Protein AF-A0A3B0J8C3-F1 (afdb_monomer_lite)

Radius of gyration: 25.11 Å; chains: 1; bounding box: 51×59×62 Å

Foldseek 3Di:
DDDPDDDDDPPVVVVVVVVVVVVVVVVVVVVVLVVVVVVDDPPDDVVLSVLPDVVVCVVVVVVPPPPVPPDPQDPVNVVVQVVLLVFWKKKFKFFQQNQDPAHFDDDPPCRGAAWTAHPVRFIGHMFIWIDRPPQDIFGKDFPDDDDRHPVCVVVLPDPDPVNDGDIDTDDDQVRVCVVGHGGPDMDTHSDDDPPVVNVVRVVPPD

Structure (mmCIF, N/CA/C/O backbone):
data_AF-A0A3B0J8C3-F1
#
_entry.id   AF-A0A3B0J8C3-F1
#
loop_
_atom_site.group_PDB
_atom_site.id
_atom_site.type_symbol
_atom_site.label_atom_id
_atom_site.label_alt_id
_atom_site.label_comp_id
_atom_site.label_asym_id
_atom_site.label_entity_id
_atom_site.label_seq_id
_atom_site.pdbx_PDB_ins_code
_atom_site.Cartn_x
_atom_site.Cartn_y
_atom_site.Cartn_z
_atom_site.occupancy
_atom_site.B_iso_or_equiv
_atom_site.auth_seq_id
_atom_site.auth_comp_id
_atom_site.auth_asym_id
_atom_site.auth_atom_id
_atom_site.pdbx_PDB_model_num
ATOM 1 N N . MET A 1 1 ? 22.481 26.525 -25.284 1.00 38.19 1 MET A N 1
ATOM 2 C CA . MET A 1 1 ? 22.108 27.010 -26.630 1.00 38.19 1 MET A CA 1
ATOM 3 C C . MET A 1 1 ? 23.215 26.599 -27.587 1.00 38.19 1 MET A C 1
ATOM 5 O O . MET A 1 1 ? 24.269 27.214 -27.579 1.00 38.19 1 MET A O 1
ATOM 9 N N . VAL A 1 2 ? 23.040 25.491 -28.309 1.00 40.62 2 VAL A N 1
ATOM 10 C CA . VAL A 1 2 ? 24.036 25.015 -29.282 1.00 40.62 2 VAL A CA 1
ATOM 11 C C . VAL A 1 2 ? 23.668 25.628 -30.632 1.00 40.62 2 VAL A C 1
ATOM 13 O O . VAL A 1 2 ? 22.661 25.243 -31.219 1.00 40.62 2 VAL A O 1
ATOM 16 N N . ILE A 1 3 ? 24.427 26.627 -31.091 1.00 48.25 3 ILE A N 1
ATOM 17 C CA . ILE A 1 3 ? 24.257 27.215 -32.427 1.00 48.25 3 ILE A CA 1
ATOM 18 C C . ILE A 1 3 ? 25.160 26.430 -33.382 1.00 48.25 3 ILE A C 1
ATOM 20 O O . ILE A 1 3 ? 26.374 26.591 -33.358 1.00 48.25 3 ILE A O 1
ATOM 24 N N . LEU A 1 4 ? 24.566 25.548 -34.187 1.00 56.22 4 LEU A N 1
ATOM 25 C CA . LEU A 1 4 ? 25.271 24.681 -35.143 1.00 56.22 4 LEU A CA 1
ATOM 26 C C . LEU A 1 4 ? 25.379 25.270 -36.563 1.00 56.22 4 LEU A C 1
ATOM 28 O O . LEU A 1 4 ? 25.953 24.619 -37.429 1.00 56.22 4 LEU A O 1
ATOM 32 N N . PHE A 1 5 ? 24.857 26.476 -36.827 1.00 60.03 5 PHE A N 1
ATOM 33 C CA . PHE A 1 5 ? 24.801 27.028 -38.188 1.00 60.03 5 PHE A CA 1
ATOM 34 C C . PHE A 1 5 ? 25.201 28.509 -38.268 1.00 60.03 5 PHE A C 1
ATOM 36 O O . PHE A 1 5 ? 24.817 29.289 -37.390 1.00 60.03 5 PHE A O 1
ATOM 43 N N . PRO A 1 6 ? 25.945 28.915 -39.318 1.00 66.56 6 PRO A N 1
ATOM 44 C CA . PRO A 1 6 ? 26.283 30.310 -39.562 1.00 66.56 6 PRO A CA 1
ATOM 45 C C . PRO A 1 6 ? 25.042 31.108 -39.983 1.00 66.56 6 PRO A C 1
ATOM 47 O O . PRO A 1 6 ? 24.180 30.634 -40.722 1.00 66.56 6 PRO A O 1
ATOM 50 N N . TYR A 1 7 ? 24.957 32.33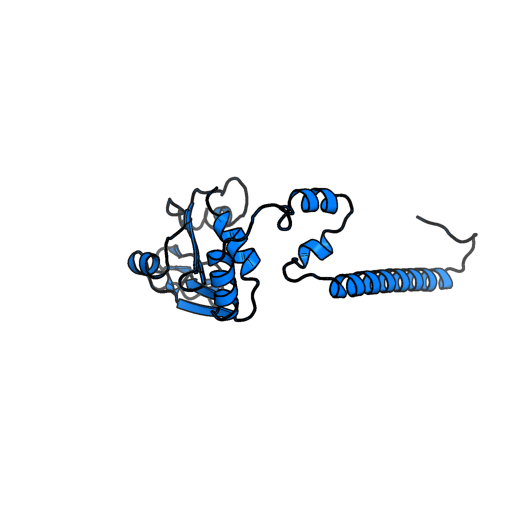8 -39.489 1.00 55.44 7 TYR A N 1
ATOM 51 C CA . TYR A 1 7 ? 23.924 33.312 -39.833 1.00 55.44 7 TYR A CA 1
ATOM 52 C C . TYR A 1 7 ? 24.048 33.781 -41.301 1.00 55.44 7 TYR A C 1
ATOM 54 O O . TYR A 1 7 ? 25.181 33.922 -41.769 1.00 55.44 7 TYR A O 1
ATOM 62 N N . PRO A 1 8 ? 22.948 34.118 -42.011 1.00 68.44 8 PRO A N 1
ATOM 63 C CA . PRO A 1 8 ? 21.539 34.001 -41.627 1.00 68.44 8 PRO A CA 1
ATOM 64 C C . PRO A 1 8 ? 20.876 32.719 -42.162 1.00 68.44 8 PRO A C 1
ATOM 66 O O . PRO A 1 8 ? 20.925 32.417 -43.352 1.00 68.44 8 PRO A O 1
ATOM 69 N N . ILE A 1 9 ? 20.167 32.006 -41.284 1.00 62.25 9 ILE A N 1
ATOM 70 C CA . ILE A 1 9 ? 19.213 30.959 -41.673 1.00 62.25 9 ILE A CA 1
ATOM 71 C C . ILE A 1 9 ? 17.868 31.651 -41.919 1.00 62.25 9 ILE A C 1
ATOM 73 O O . ILE A 1 9 ? 17.457 32.487 -41.111 1.00 62.25 9 ILE A O 1
ATOM 77 N N . SER A 1 10 ? 17.171 31.341 -43.015 1.00 66.12 10 SER A N 1
ATOM 78 C CA . SER A 1 10 ? 15.837 31.909 -43.248 1.00 66.12 10 SER A CA 1
ATOM 79 C C . SER A 1 10 ? 14.889 31.529 -42.096 1.00 66.12 10 SER A C 1
ATOM 81 O O . SER A 1 10 ? 14.896 30.382 -41.647 1.00 66.12 10 SER A O 1
ATOM 83 N N . TYR A 1 11 ? 14.066 32.469 -41.608 1.00 65.25 11 TYR A N 1
ATOM 84 C CA . TYR A 1 11 ? 13.125 32.232 -40.495 1.00 65.25 11 TYR A CA 1
ATOM 85 C C . TYR A 1 11 ? 12.212 31.016 -40.743 1.00 65.25 11 TYR A C 1
ATOM 87 O O . TYR A 1 11 ? 11.888 30.270 -39.821 1.00 65.25 11 TYR A O 1
ATOM 95 N N . GLN A 1 12 ? 11.868 30.769 -42.012 1.00 69.38 12 GLN A N 1
ATOM 96 C CA . GLN A 1 12 ? 11.067 29.625 -42.447 1.00 69.38 12 GLN A CA 1
ATOM 97 C C . GLN A 1 12 ? 11.754 28.270 -42.203 1.00 69.38 12 GLN A C 1
ATOM 99 O O . GLN A 1 12 ? 11.074 27.272 -41.982 1.00 69.38 12 GLN A O 1
ATOM 104 N N . SER A 1 13 ? 13.088 28.213 -42.200 1.00 71.62 13 SER A N 1
ATOM 105 C CA . SER A 1 13 ? 13.838 26.968 -41.987 1.00 71.62 13 SER A CA 1
ATOM 106 C C . SER A 1 13 ? 14.035 26.629 -40.507 1.00 71.62 13 SER A C 1
ATOM 108 O O . SER A 1 13 ? 14.148 25.453 -40.163 1.00 71.62 13 SER A O 1
ATOM 110 N N . THR A 1 14 ? 14.049 27.626 -39.616 1.00 80.00 14 THR A N 1
ATOM 111 C CA . THR A 1 14 ? 14.306 27.425 -38.179 1.00 80.00 14 THR A CA 1
ATOM 112 C C . THR A 1 14 ? 13.261 26.521 -37.526 1.00 80.00 14 THR A C 1
ATOM 114 O O . THR A 1 14 ? 13.625 25.623 -36.769 1.00 80.00 14 THR A O 1
ATOM 117 N N . PHE A 1 15 ? 11.975 26.704 -37.849 1.00 81.75 15 PHE A N 1
ATOM 118 C CA . PHE A 1 15 ? 10.893 25.880 -37.299 1.00 81.75 15 PHE A CA 1
ATOM 119 C C . PHE A 1 15 ? 11.056 24.401 -37.670 1.00 81.75 15 PHE A C 1
ATOM 121 O O . PHE A 1 15 ? 11.038 23.536 -36.796 1.00 81.75 15 PHE A O 1
ATOM 128 N N . SER A 1 16 ? 11.292 24.115 -38.952 1.00 84.19 16 SER A N 1
ATOM 129 C CA . SER A 1 16 ? 11.474 22.746 -39.443 1.00 84.19 16 SER A CA 1
ATOM 130 C C . SER A 1 16 ? 12.710 22.075 -38.843 1.00 84.19 16 SER A C 1
ATOM 132 O O . SER A 1 16 ? 12.654 20.896 -38.507 1.00 84.19 16 SER A O 1
ATOM 134 N N . ILE A 1 17 ? 13.808 22.816 -38.654 1.00 84.75 17 ILE A N 1
ATOM 135 C CA . ILE A 1 17 ? 15.031 22.294 -38.023 1.00 84.75 17 ILE A CA 1
ATOM 136 C C . ILE A 1 17 ? 14.785 21.967 -36.546 1.00 84.75 17 ILE A C 1
ATOM 138 O O . ILE A 1 17 ? 15.146 20.881 -36.097 1.00 84.75 17 ILE A O 1
ATOM 142 N N . VAL A 1 18 ? 14.147 22.865 -35.789 1.00 86.19 18 VAL A N 1
ATOM 143 C CA . VAL A 1 18 ? 13.824 22.622 -34.372 1.00 86.19 18 VAL A CA 1
ATOM 144 C C . VAL A 1 18 ? 12.885 21.425 -34.229 1.00 86.19 18 VAL A C 1
ATOM 146 O O . VAL A 1 18 ? 13.126 20.560 -33.387 1.00 86.19 18 VAL A O 1
ATOM 149 N N . LEU A 1 19 ? 11.861 21.332 -35.081 1.00 89.50 19 LEU A N 1
ATOM 150 C CA . LEU A 1 19 ? 10.934 20.203 -35.092 1.00 89.50 19 LEU A CA 1
ATOM 151 C C . LEU A 1 19 ? 11.648 18.888 -35.432 1.00 89.50 19 LEU A C 1
ATOM 153 O O . LEU A 1 19 ? 11.434 17.886 -34.752 1.00 89.50 19 LEU A O 1
ATOM 157 N N . ALA A 1 20 ? 12.533 18.891 -36.431 1.00 90.56 20 ALA A N 1
ATOM 158 C CA . ALA A 1 20 ? 13.315 17.717 -36.808 1.00 90.56 20 ALA A CA 1
ATOM 159 C C . ALA A 1 20 ? 14.231 17.251 -35.668 1.00 90.56 20 ALA A C 1
ATOM 161 O O . ALA A 1 20 ? 14.261 16.063 -35.354 1.00 90.56 20 ALA A O 1
ATOM 162 N N . VAL A 1 21 ? 14.928 18.176 -35.001 1.00 92.50 21 VAL A N 1
ATOM 163 C CA . VAL A 1 21 ? 15.777 17.855 -33.843 1.00 92.50 21 VAL A CA 1
ATOM 164 C C . VAL A 1 21 ? 14.940 17.301 -32.691 1.00 92.50 21 VAL A C 1
ATOM 166 O O . VAL A 1 21 ? 15.328 16.303 -32.087 1.00 92.50 21 VAL A O 1
ATOM 169 N N . LEU A 1 22 ? 13.774 17.886 -32.407 1.00 92.81 22 LEU A N 1
ATOM 170 C CA . LEU A 1 22 ? 12.892 17.426 -31.334 1.00 92.81 22 LEU A CA 1
ATOM 171 C C . LEU A 1 22 ? 12.348 16.015 -31.602 1.00 92.81 22 LEU A C 1
ATOM 173 O O . LEU A 1 22 ? 12.368 15.175 -30.704 1.00 92.81 22 LEU A O 1
ATOM 177 N N . LEU A 1 23 ? 11.932 15.729 -32.839 1.00 95.50 23 LEU A N 1
ATOM 178 C CA . LEU A 1 23 ? 11.494 14.393 -33.261 1.00 95.50 23 LEU A CA 1
ATOM 179 C C . LEU A 1 23 ? 12.637 13.371 -33.239 1.00 95.50 23 LEU A C 1
ATOM 181 O O . LEU A 1 23 ? 12.442 12.220 -32.852 1.00 95.50 23 LEU A O 1
ATOM 185 N N . MET A 1 24 ? 13.847 13.780 -33.623 1.00 95.81 24 MET A N 1
ATOM 186 C CA . MET A 1 24 ? 15.011 12.898 -33.598 1.00 95.81 24 MET A CA 1
ATOM 187 C C . MET A 1 24 ? 15.408 12.548 -32.157 1.00 95.81 24 MET A C 1
ATOM 189 O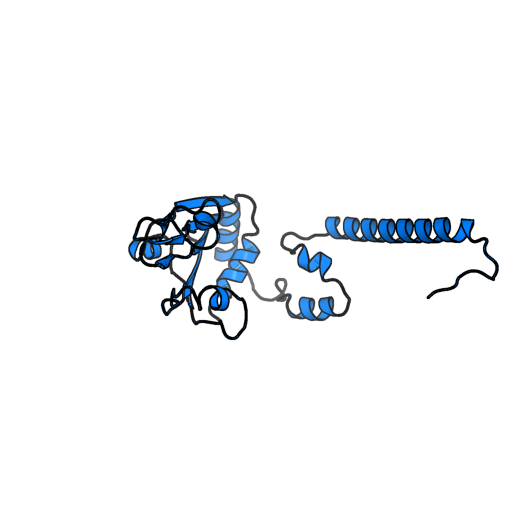 O . MET A 1 24 ? 15.630 11.379 -31.841 1.00 95.81 24 MET A O 1
ATOM 193 N N . LEU A 1 25 ? 15.436 13.536 -31.259 1.00 92.06 25 LEU A N 1
ATOM 194 C CA . LEU A 1 25 ? 15.742 13.334 -29.840 1.00 92.06 25 LEU A CA 1
ATOM 195 C C . LEU A 1 25 ? 14.667 12.507 -29.121 1.00 92.06 25 LEU A C 1
ATOM 197 O O . LEU A 1 25 ? 15.009 11.656 -28.293 1.00 92.06 25 LEU A O 1
ATOM 201 N N . SER A 1 26 ? 13.386 12.705 -29.450 1.00 90.12 26 SER A N 1
ATOM 202 C CA . SER A 1 26 ? 12.296 11.899 -28.889 1.00 90.12 26 SER A CA 1
ATOM 203 C C . SER A 1 26 ? 12.357 10.453 -29.386 1.00 90.12 26 SER A C 1
ATOM 205 O O . SER A 1 26 ? 12.261 9.530 -28.576 1.00 90.12 26 SER A O 1
ATOM 207 N N . GLY A 1 27 ? 12.631 10.236 -30.677 1.00 92.88 27 GLY A N 1
ATOM 208 C CA . GLY A 1 27 ? 12.817 8.905 -31.258 1.00 92.88 27 GLY A CA 1
ATOM 209 C C . GLY A 1 27 ? 13.992 8.145 -30.639 1.00 92.88 27 GLY A C 1
ATOM 210 O O . GLY A 1 27 ? 13.842 6.991 -30.239 1.00 92.88 27 GLY A O 1
ATOM 211 N N . ILE A 1 28 ? 15.148 8.798 -30.473 1.00 92.94 28 ILE A N 1
ATOM 212 C CA . ILE A 1 28 ? 16.319 8.197 -29.811 1.00 92.94 28 ILE A CA 1
ATOM 213 C C . ILE A 1 28 ? 15.990 7.826 -28.359 1.00 92.94 28 ILE A C 1
ATOM 215 O O . ILE A 1 28 ? 16.332 6.729 -27.911 1.00 92.94 28 ILE A O 1
ATOM 219 N N . SER A 1 29 ? 15.302 8.706 -27.627 1.00 85.50 29 SER A N 1
ATOM 220 C CA . SER A 1 29 ? 14.875 8.442 -26.246 1.00 85.50 29 SER A CA 1
ATOM 221 C C . SER A 1 29 ? 13.924 7.245 -26.163 1.00 85.50 29 SER A C 1
ATOM 223 O O . SER A 1 29 ? 14.121 6.365 -25.325 1.00 85.50 29 SER A O 1
ATOM 225 N N . ALA A 1 30 ? 12.955 7.152 -27.078 1.00 88.19 30 ALA A N 1
ATOM 226 C CA . ALA A 1 30 ? 12.014 6.036 -27.153 1.00 88.19 30 ALA A CA 1
ATOM 227 C C . ALA A 1 30 ? 12.711 4.701 -27.466 1.00 88.19 30 ALA A C 1
ATOM 229 O O . ALA A 1 30 ? 12.415 3.688 -26.831 1.00 88.19 30 ALA A O 1
ATOM 230 N N . ILE A 1 31 ? 13.683 4.691 -28.386 1.00 90.25 31 ILE A N 1
ATOM 231 C CA . ILE A 1 31 ? 14.472 3.490 -28.709 1.00 90.25 31 ILE A CA 1
ATOM 232 C C . ILE A 1 31 ? 15.302 3.046 -27.500 1.00 90.25 31 ILE A C 1
ATOM 234 O O . ILE A 1 31 ? 15.319 1.860 -27.167 1.00 90.25 31 ILE A O 1
ATOM 238 N N . ARG A 1 32 ? 15.967 3.981 -26.809 1.00 84.50 32 ARG A N 1
ATOM 239 C CA . ARG A 1 32 ? 16.740 3.673 -25.593 1.00 84.50 32 ARG A CA 1
ATOM 240 C C . ARG A 1 32 ? 15.852 3.097 -24.496 1.00 84.50 32 ARG A C 1
ATOM 242 O O . ARG A 1 32 ? 16.214 2.083 -23.906 1.00 84.50 32 ARG A O 1
ATOM 249 N N . PHE A 1 33 ? 14.687 3.697 -24.266 1.00 81.38 33 PHE A N 1
ATOM 250 C CA . PHE A 1 33 ? 13.702 3.203 -23.306 1.00 81.38 33 PHE A CA 1
ATOM 251 C C . PHE A 1 33 ? 13.198 1.803 -23.681 1.00 81.38 33 PHE A C 1
ATOM 253 O O . PHE A 1 33 ? 13.220 0.903 -22.849 1.00 81.38 33 PHE A O 1
ATOM 260 N N . SER A 1 34 ? 12.841 1.569 -24.947 1.00 83.94 34 SER A N 1
ATOM 261 C CA . SER A 1 34 ? 12.390 0.256 -25.427 1.00 83.94 34 SER A CA 1
ATOM 262 C C . SER A 1 34 ? 13.458 -0.829 -25.269 1.00 83.94 34 SER A C 1
ATOM 264 O O . SER A 1 34 ? 13.162 -1.923 -24.791 1.00 83.94 34 SER A O 1
ATOM 266 N N . ASN A 1 35 ? 14.716 -0.527 -25.598 1.00 81.62 35 ASN A N 1
ATOM 267 C CA . ASN A 1 35 ? 15.815 -1.470 -25.394 1.00 81.62 35 ASN A CA 1
ATOM 268 C C . ASN A 1 35 ? 16.029 -1.789 -23.909 1.00 81.62 35 ASN A C 1
ATOM 270 O O . ASN A 1 35 ? 16.325 -2.935 -23.586 1.00 81.62 35 ASN A O 1
ATOM 274 N N . LYS A 1 36 ? 15.822 -0.823 -23.005 1.00 72.62 36 LYS A N 1
ATOM 275 C CA . LYS A 1 36 ? 15.853 -1.068 -21.556 1.00 72.62 36 LYS A CA 1
ATOM 276 C C . LYS A 1 36 ? 14.689 -1.939 -21.091 1.00 72.62 36 LYS A C 1
ATOM 278 O O . LYS A 1 36 ? 14.919 -2.877 -20.337 1.00 72.62 36 LYS A O 1
ATOM 283 N N . LEU A 1 37 ? 13.471 -1.695 -21.588 1.00 74.00 37 LEU A N 1
ATOM 284 C CA . LEU A 1 37 ? 12.303 -2.529 -21.277 1.00 74.00 37 LEU A CA 1
ATOM 285 C C . LEU A 1 37 ? 12.541 -4.008 -21.621 1.00 74.00 37 LEU A C 1
ATOM 287 O O . LEU A 1 37 ? 12.089 -4.887 -20.895 1.00 74.00 37 LEU A O 1
ATOM 291 N N . ARG A 1 38 ? 13.290 -4.292 -22.696 1.00 74.19 38 ARG A N 1
ATOM 292 C CA . ARG A 1 38 ? 13.646 -5.667 -23.096 1.00 74.19 38 ARG A CA 1
ATOM 293 C C . ARG A 1 38 ? 14.574 -6.380 -22.111 1.00 74.19 38 ARG A C 1
ATOM 295 O O . ARG A 1 38 ? 14.643 -7.602 -22.144 1.00 74.19 38 ARG A O 1
ATOM 302 N N . VAL A 1 39 ? 15.301 -5.635 -21.279 1.00 68.19 39 VAL A N 1
ATOM 303 C CA . VAL A 1 39 ? 16.283 -6.168 -20.322 1.00 68.19 39 VAL A CA 1
ATOM 304 C C . VAL A 1 39 ? 15.738 -6.144 -18.888 1.00 68.19 39 VAL A C 1
ATOM 306 O O . VAL A 1 39 ? 16.445 -6.561 -17.974 1.00 68.19 39 VAL A O 1
ATOM 309 N N . ILE A 1 40 ? 14.482 -5.719 -18.673 1.00 63.69 40 ILE A N 1
ATOM 310 C CA . ILE A 1 40 ? 13.849 -5.759 -17.348 1.00 63.69 40 ILE A CA 1
ATOM 311 C C . ILE A 1 40 ? 13.915 -7.189 -16.820 1.00 63.69 40 ILE A C 1
ATOM 313 O O . ILE A 1 40 ? 13.254 -8.104 -17.317 1.00 63.69 40 ILE A O 1
ATOM 317 N N . ARG A 1 41 ? 14.738 -7.373 -15.789 1.00 59.59 41 ARG A N 1
ATOM 318 C CA . ARG A 1 41 ? 14.772 -8.607 -15.017 1.00 59.59 41 ARG A CA 1
ATOM 319 C C . ARG A 1 41 ? 13.518 -8.656 -14.150 1.00 59.59 41 ARG A C 1
ATOM 321 O O . ARG A 1 41 ? 13.027 -7.623 -13.692 1.00 59.59 41 ARG A O 1
ATOM 328 N N . HIS A 1 42 ? 12.996 -9.862 -13.938 1.00 56.50 42 HIS A N 1
ATOM 329 C CA . HIS A 1 42 ? 11.823 -10.077 -13.096 1.00 56.50 42 HIS A CA 1
ATOM 330 C C . HIS A 1 42 ? 12.056 -9.428 -11.724 1.00 56.50 42 HIS A C 1
ATOM 332 O O . HIS A 1 42 ? 12.977 -9.806 -11.008 1.00 56.50 42 HIS A O 1
ATOM 338 N N . GLY A 1 43 ? 11.236 -8.428 -11.395 1.00 57.78 43 GLY A N 1
ATOM 339 C CA . GLY A 1 43 ? 11.229 -7.771 -10.091 1.00 57.78 43 GLY A CA 1
ATOM 340 C C . GLY A 1 43 ? 11.823 -6.369 -9.988 1.00 57.78 43 GLY A C 1
ATOM 341 O O . GLY A 1 43 ? 11.826 -5.823 -8.888 1.00 57.78 43 GLY A O 1
ATOM 342 N N . GLN A 1 44 ? 12.245 -5.748 -11.090 1.00 61.31 44 GLN A N 1
ATOM 343 C CA . GLN A 1 44 ? 12.556 -4.312 -11.096 1.00 61.31 44 GLN A CA 1
ATOM 344 C C . GLN A 1 44 ? 11.284 -3.458 -11.225 1.00 61.31 44 GLN A C 1
ATOM 346 O O . GLN A 1 44 ? 10.343 -3.826 -11.931 1.00 61.31 44 GLN A O 1
ATOM 351 N N . THR A 1 45 ? 11.243 -2.312 -10.537 1.00 64.06 45 THR A N 1
ATOM 352 C CA . THR A 1 45 ? 10.114 -1.371 -10.633 1.00 64.06 45 THR A CA 1
ATOM 353 C C . THR A 1 45 ? 10.259 -0.465 -11.859 1.00 64.06 45 THR A C 1
ATOM 355 O O . THR A 1 45 ? 11.369 -0.157 -12.292 1.00 64.06 45 THR A O 1
ATOM 358 N N . ILE A 1 46 ? 9.140 0.016 -12.414 1.00 64.81 46 ILE A N 1
ATOM 359 C CA . ILE A 1 46 ? 9.160 0.981 -13.532 1.00 64.81 46 ILE A CA 1
ATOM 360 C C . ILE A 1 46 ? 9.850 2.289 -13.114 1.00 64.81 46 ILE A C 1
ATOM 362 O O . ILE A 1 46 ? 10.533 2.912 -13.925 1.00 64.81 46 ILE A O 1
ATOM 366 N N . PHE A 1 47 ? 9.734 2.673 -11.839 1.00 65.50 47 PHE A N 1
ATOM 367 C CA . PHE A 1 47 ? 10.396 3.856 -11.293 1.00 65.50 47 PHE A CA 1
ATOM 368 C C . PHE A 1 47 ? 11.917 3.730 -11.324 1.00 65.50 47 PHE A C 1
ATOM 370 O O . PHE A 1 47 ? 12.575 4.685 -11.715 1.00 65.50 47 PHE A O 1
ATOM 377 N N . THR A 1 48 ? 12.474 2.547 -11.045 1.00 62.22 48 THR A N 1
ATOM 378 C CA . THR A 1 48 ? 13.913 2.274 -11.212 1.00 62.22 48 THR A CA 1
ATOM 379 C C . THR A 1 48 ? 14.370 2.534 -12.651 1.00 62.22 48 THR A C 1
ATOM 381 O O . THR A 1 48 ? 15.456 3.052 -12.885 1.00 62.22 48 THR A O 1
ATOM 384 N N . LEU A 1 49 ? 13.517 2.240 -13.635 1.00 64.12 49 LEU A N 1
ATOM 385 C CA . LEU A 1 49 ? 13.826 2.463 -15.048 1.00 64.12 49 LEU A CA 1
ATOM 386 C C . LEU A 1 49 ? 13.757 3.948 -15.458 1.00 64.12 49 LEU A C 1
ATOM 388 O O . LEU A 1 49 ? 14.403 4.347 -16.429 1.00 64.12 49 LEU A O 1
ATOM 392 N N . MET A 1 50 ? 12.960 4.746 -14.739 1.00 65.31 50 MET A N 1
ATOM 393 C CA . MET A 1 50 ? 12.763 6.184 -14.965 1.00 65.31 50 MET A CA 1
ATOM 394 C C . MET A 1 50 ? 13.728 7.062 -14.162 1.00 65.31 50 MET A C 1
ATOM 396 O O . MET A 1 50 ? 14.079 8.146 -14.620 1.00 65.31 50 MET A O 1
ATOM 400 N N . ALA A 1 51 ? 14.160 6.597 -12.990 1.00 62.75 51 ALA A N 1
ATOM 401 C CA . ALA 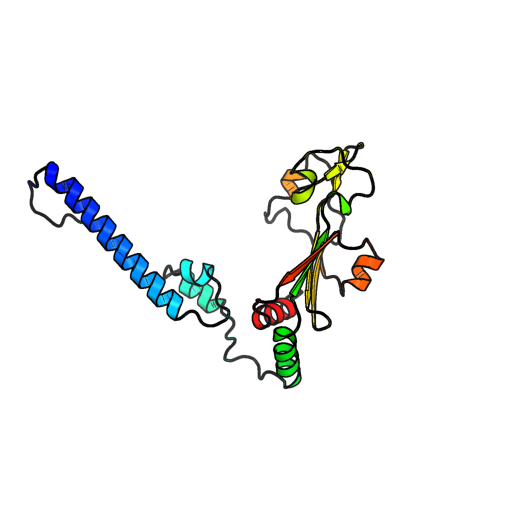A 1 51 ? 15.008 7.333 -12.060 1.00 62.75 51 ALA A CA 1
ATOM 402 C C . ALA A 1 51 ? 16.462 7.466 -12.532 1.00 62.75 51 ALA A C 1
ATOM 404 O O . ALA A 1 51 ? 17.223 8.173 -11.890 1.00 62.75 51 ALA A O 1
ATOM 405 N N . ASP A 1 52 ? 16.837 6.856 -13.661 1.00 56.19 52 ASP A N 1
ATOM 406 C CA . ASP A 1 52 ? 18.191 6.797 -14.233 1.00 56.19 52 ASP A CA 1
ATOM 407 C C . ASP A 1 52 ? 18.735 8.155 -14.747 1.00 56.19 52 ASP A C 1
ATOM 409 O O . ASP A 1 52 ? 19.110 8.339 -15.907 1.00 56.19 52 ASP A O 1
ATOM 413 N N . SER A 1 53 ? 18.750 9.148 -13.862 1.00 53.88 53 SER A N 1
ATOM 414 C CA . SER A 1 53 ? 19.736 10.215 -13.838 1.00 53.88 53 SER A CA 1
ATOM 415 C C . SER A 1 53 ? 20.962 9.671 -13.101 1.00 53.88 53 SER A C 1
ATOM 417 O O . SER A 1 53 ? 20.836 9.050 -12.049 1.00 53.88 53 SER A O 1
ATOM 419 N N . ALA A 1 54 ? 22.163 9.905 -13.629 1.00 52.41 54 ALA A N 1
ATOM 420 C CA . ALA A 1 54 ? 23.411 9.343 -13.096 1.00 52.41 54 ALA A CA 1
ATOM 421 C C . ALA A 1 54 ? 23.700 9.669 -11.606 1.00 52.41 54 ALA A C 1
ATOM 423 O O . ALA A 1 54 ? 24.586 9.065 -11.007 1.00 52.41 54 ALA A O 1
ATOM 424 N N . LEU A 1 55 ? 22.970 10.619 -11.010 1.00 48.97 55 LEU A N 1
ATOM 425 C CA . LEU A 1 55 ? 22.992 10.913 -9.572 1.00 48.97 55 LEU A CA 1
ATOM 426 C C . LEU A 1 55 ? 22.153 9.907 -8.766 1.00 48.97 55 LEU A C 1
ATOM 428 O O . LEU A 1 55 ? 22.627 9.379 -7.767 1.00 48.97 55 LEU A O 1
ATOM 432 N N . SER A 1 56 ? 20.964 9.569 -9.261 1.00 47.66 56 SER A N 1
ATOM 433 C CA . SER A 1 56 ? 20.039 8.630 -8.625 1.00 47.66 56 SER A CA 1
ATOM 434 C C . SER A 1 56 ? 20.481 7.173 -8.781 1.00 47.66 56 SER A C 1
ATOM 436 O O . SER A 1 56 ? 20.209 6.357 -7.908 1.00 47.66 56 SER A O 1
ATOM 438 N N . GLN A 1 57 ? 21.245 6.842 -9.830 1.00 46.34 57 GLN A N 1
ATOM 439 C CA . GLN A 1 57 ? 21.783 5.493 -10.008 1.00 46.34 57 GLN A CA 1
ATOM 440 C C . GLN A 1 57 ? 22.742 5.088 -8.875 1.00 46.34 57 GLN A C 1
ATOM 442 O O . GLN A 1 57 ? 22.673 3.960 -8.411 1.00 46.34 57 GLN A O 1
ATOM 447 N N . LYS A 1 58 ? 23.567 6.008 -8.353 1.00 47.12 58 LYS A N 1
ATOM 448 C CA . LYS A 1 58 ? 24.429 5.728 -7.188 1.00 47.12 58 LYS A CA 1
ATOM 449 C C . LYS A 1 58 ? 23.651 5.592 -5.880 1.00 47.12 58 LYS A C 1
ATOM 451 O O . LYS A 1 58 ? 24.042 4.798 -5.031 1.00 47.12 58 LYS A O 1
ATOM 456 N N . GLU A 1 59 ? 22.583 6.366 -5.716 1.00 49.28 59 GLU A N 1
ATOM 457 C CA . GLU A 1 59 ? 21.734 6.327 -4.520 1.00 49.28 59 GLU A CA 1
ATOM 458 C C . GLU A 1 59 ? 20.869 5.057 -4.501 1.00 49.28 59 GLU A C 1
ATOM 460 O O . GLU A 1 59 ? 20.780 4.396 -3.470 1.00 49.28 59 GLU A O 1
ATOM 465 N N . PHE A 1 60 ? 20.327 4.642 -5.653 1.00 42.72 60 PHE A N 1
ATOM 466 C CA . PHE A 1 60 ? 19.584 3.386 -5.791 1.00 42.72 60 PHE A CA 1
ATOM 467 C C . PHE A 1 60 ? 20.487 2.148 -5.853 1.00 42.72 60 PHE A C 1
ATOM 469 O O . PHE A 1 60 ? 20.090 1.133 -5.302 1.00 42.72 60 PHE A O 1
ATOM 476 N N . GLU A 1 61 ? 21.699 2.192 -6.422 1.00 44.44 61 GLU A N 1
ATOM 477 C CA . GLU A 1 61 ? 22.661 1.067 -6.356 1.00 44.44 61 GLU A CA 1
ATOM 478 C C . GLU A 1 61 ? 23.176 0.828 -4.926 1.00 44.44 61 GLU A C 1
ATOM 480 O O . GLU A 1 61 ? 23.523 -0.297 -4.574 1.00 44.44 61 GLU A O 1
ATOM 485 N N . GLN A 1 62 ? 23.203 1.858 -4.071 1.00 44.44 62 GLN A N 1
ATOM 486 C CA . GLN A 1 62 ? 23.472 1.685 -2.637 1.00 44.44 62 GLN A CA 1
ATOM 487 C C . GLN A 1 62 ? 22.269 1.109 -1.871 1.00 44.44 62 GLN A C 1
ATOM 489 O O . GLN A 1 62 ? 22.458 0.505 -0.814 1.00 44.44 62 GLN A O 1
ATOM 494 N N . GLN A 1 63 ? 21.052 1.275 -2.401 1.00 41.22 63 GLN A N 1
ATOM 495 C CA . GLN A 1 63 ? 19.799 0.789 -1.814 1.00 41.22 63 GLN A CA 1
ATOM 496 C C . GLN A 1 63 ? 19.310 -0.538 -2.414 1.00 41.22 63 GLN A C 1
ATOM 498 O O . GLN A 1 63 ? 18.497 -1.228 -1.794 1.00 41.22 63 GLN A O 1
ATOM 503 N N . GLU A 1 64 ? 19.841 -0.940 -3.572 1.00 41.72 64 GLU A N 1
ATOM 504 C CA . GLU A 1 64 ? 19.888 -2.323 -4.022 1.00 41.72 64 GLU A CA 1
ATOM 505 C C . GLU A 1 64 ? 20.734 -3.080 -3.003 1.00 41.72 64 GLU A C 1
ATOM 507 O O . GLU A 1 64 ? 21.943 -3.279 -3.132 1.00 41.72 64 GLU A O 1
ATOM 512 N N . ILE A 1 65 ? 20.058 -3.520 -1.942 1.00 39.44 65 ILE A N 1
ATOM 513 C CA . ILE A 1 65 ? 20.445 -4.697 -1.186 1.00 39.44 65 ILE A CA 1
ATOM 514 C C . ILE A 1 65 ? 21.005 -5.672 -2.216 1.00 39.44 65 ILE A C 1
ATOM 516 O O . ILE A 1 65 ? 20.346 -6.007 -3.198 1.00 39.44 65 ILE A O 1
ATOM 520 N N . LYS A 1 66 ? 22.254 -6.063 -2.006 1.00 37.41 66 LYS A N 1
ATOM 521 C CA . LYS A 1 66 ? 23.004 -7.041 -2.782 1.00 37.41 66 LYS A CA 1
ATOM 522 C C . LYS A 1 66 ? 22.291 -8.402 -2.684 1.00 37.41 66 LYS A C 1
ATOM 524 O O . LYS A 1 66 ? 22.768 -9.302 -1.996 1.00 37.41 66 LYS A O 1
ATOM 529 N N . ILE A 1 67 ? 21.115 -8.532 -3.305 1.00 43.91 67 ILE A N 1
ATOM 530 C CA . ILE A 1 67 ? 20.207 -9.688 -3.214 1.00 43.91 67 ILE A CA 1
ATOM 531 C C . ILE A 1 67 ? 20.901 -10.934 -3.779 1.00 43.91 67 ILE A C 1
ATOM 533 O O . ILE A 1 67 ? 20.691 -12.032 -3.276 1.00 43.91 67 ILE A O 1
ATOM 537 N N . ASP A 1 68 ? 21.837 -10.756 -4.714 1.00 39.81 68 ASP A N 1
ATOM 538 C CA . ASP A 1 68 ? 22.622 -11.855 -5.277 1.00 39.81 68 ASP A CA 1
ATOM 539 C C . ASP A 1 68 ? 23.755 -12.362 -4.358 1.00 39.81 68 ASP A C 1
ATOM 541 O O . ASP A 1 68 ? 24.339 -13.404 -4.649 1.00 39.81 68 ASP A O 1
ATOM 545 N N . ALA A 1 69 ? 24.100 -11.678 -3.254 1.00 38.97 69 ALA A N 1
ATOM 546 C CA . ALA A 1 69 ? 25.274 -12.058 -2.450 1.00 38.97 69 ALA A CA 1
ATOM 547 C C . ALA A 1 69 ? 25.076 -12.146 -0.929 1.00 38.97 69 ALA A C 1
ATOM 549 O O . ALA A 1 69 ? 26.057 -12.386 -0.226 1.00 38.97 69 ALA A O 1
ATOM 550 N N . ILE A 1 70 ? 23.865 -11.973 -0.391 1.00 40.50 70 ILE A N 1
ATOM 551 C CA . ILE A 1 70 ? 23.630 -12.109 1.058 1.00 40.50 70 ILE A CA 1
ATOM 552 C C . ILE A 1 70 ? 22.318 -12.848 1.329 1.00 40.50 70 ILE A C 1
ATOM 554 O O . ILE A 1 70 ? 21.363 -12.276 1.832 1.00 40.50 70 ILE A O 1
ATOM 558 N N . MET A 1 71 ? 22.260 -14.130 0.984 1.00 39.28 71 MET A N 1
ATOM 559 C CA . MET A 1 71 ? 21.743 -15.182 1.871 1.00 39.28 71 MET A CA 1
ATOM 560 C C . MET A 1 71 ? 21.745 -16.506 1.103 1.00 39.28 71 MET A C 1
ATOM 562 O O . MET A 1 71 ? 21.138 -16.582 0.034 1.00 39.28 71 MET A O 1
ATOM 566 N N . PRO A 1 72 ? 22.365 -17.581 1.619 1.00 40.81 72 PRO A N 1
ATOM 567 C CA . PRO A 1 72 ? 21.994 -18.910 1.165 1.00 40.81 72 PRO A CA 1
ATOM 568 C C . PRO A 1 72 ? 20.503 -19.089 1.479 1.00 40.81 72 PRO A C 1
ATOM 570 O O . PRO A 1 72 ? 20.113 -19.142 2.644 1.00 40.81 72 PRO A O 1
ATOM 573 N N . MET A 1 73 ? 19.661 -19.096 0.441 1.00 49.09 73 MET A N 1
ATOM 574 C CA . MET A 1 73 ? 18.238 -19.393 0.583 1.00 49.09 73 MET A CA 1
ATOM 575 C C . MET A 1 73 ? 18.105 -20.809 1.144 1.00 49.09 73 MET A C 1
ATOM 577 O O . MET A 1 73 ? 18.515 -21.765 0.481 1.00 49.09 73 MET A O 1
ATOM 581 N N . THR A 1 74 ? 17.564 -20.941 2.354 1.00 55.91 74 THR A N 1
ATOM 582 C CA . THR A 1 74 ? 17.257 -22.242 2.959 1.00 55.91 74 THR A CA 1
ATOM 583 C C . THR A 1 74 ? 16.202 -22.972 2.125 1.00 55.91 74 THR A C 1
ATOM 585 O O . THR A 1 74 ? 15.360 -22.337 1.486 1.00 55.91 74 THR A O 1
ATOM 588 N N . ASP A 1 75 ? 16.211 -24.305 2.134 1.00 53.91 75 ASP A N 1
ATOM 589 C CA . ASP A 1 75 ? 15.283 -25.118 1.329 1.00 53.91 75 ASP A CA 1
ATOM 590 C C . ASP A 1 75 ? 13.799 -24.819 1.631 1.00 53.91 75 ASP A C 1
ATOM 592 O O . ASP A 1 75 ? 12.967 -24.812 0.722 1.00 53.91 75 ASP A O 1
ATOM 596 N N . GLU A 1 76 ? 13.478 -24.423 2.867 1.00 53.75 76 GLU A N 1
ATOM 597 C CA . GLU A 1 76 ? 12.147 -23.934 3.263 1.00 53.75 76 GLU A CA 1
ATOM 598 C C . GLU A 1 76 ? 11.727 -22.649 2.525 1.00 53.75 76 GLU A C 1
ATOM 600 O O . GLU A 1 76 ? 10.565 -22.477 2.158 1.00 53.75 76 GLU A O 1
ATOM 605 N N . GLN A 1 77 ? 12.671 -21.745 2.250 1.00 53.97 77 GLN A N 1
ATOM 606 C CA . GLN A 1 77 ? 12.400 -20.480 1.562 1.00 53.97 77 GLN A CA 1
ATOM 607 C C . GLN A 1 77 ? 12.130 -20.704 0.071 1.00 53.97 77 GLN A C 1
ATOM 609 O O . GLN A 1 77 ? 11.233 -20.075 -0.48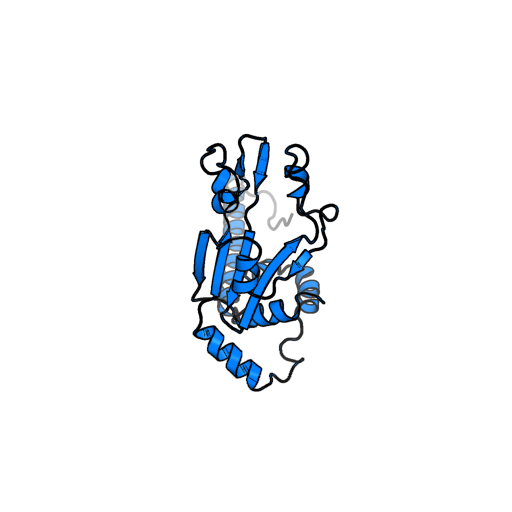6 1.00 53.97 77 GLN A O 1
ATOM 614 N N . ARG A 1 78 ? 12.836 -21.649 -0.566 1.00 53.06 78 ARG A N 1
ATOM 615 C CA . ARG A 1 78 ? 12.530 -22.089 -1.940 1.00 53.06 78 ARG A CA 1
ATOM 616 C C . ARG A 1 78 ? 11.152 -22.731 -2.042 1.00 53.06 78 ARG A C 1
ATOM 618 O O . ARG A 1 78 ? 10.446 -22.497 -3.020 1.00 53.06 78 ARG A O 1
ATOM 625 N N . MET A 1 79 ? 10.771 -23.534 -1.050 1.00 51.28 79 MET A N 1
ATOM 626 C CA . MET A 1 79 ? 9.470 -24.199 -1.033 1.00 51.28 79 MET A CA 1
ATOM 627 C C . MET A 1 79 ? 8.323 -23.189 -0.867 1.00 51.28 79 MET A C 1
ATOM 629 O O . MET A 1 79 ? 7.348 -23.256 -1.614 1.00 51.28 79 MET A O 1
ATOM 633 N N . ASN A 1 80 ? 8.482 -22.191 0.011 1.00 53.06 80 ASN A N 1
ATOM 634 C CA . ASN A 1 80 ? 7.504 -21.111 0.193 1.00 53.06 80 ASN A CA 1
ATOM 635 C C . ASN A 1 80 ? 7.378 -20.199 -1.043 1.00 53.06 80 ASN A C 1
ATOM 637 O O . ASN A 1 80 ? 6.260 -19.886 -1.447 1.00 53.06 80 ASN A O 1
ATOM 641 N N . ILE A 1 81 ? 8.491 -19.857 -1.708 1.00 55.03 81 ILE A N 1
ATOM 642 C CA . ILE A 1 81 ? 8.479 -19.064 -2.956 1.00 55.03 81 ILE A CA 1
ATOM 643 C C . ILE A 1 81 ? 7.824 -19.832 -4.120 1.00 55.03 81 ILE A C 1
ATOM 645 O O . ILE A 1 81 ? 7.124 -19.254 -4.951 1.00 55.03 81 ILE A O 1
ATOM 649 N N . ASN A 1 82 ? 8.011 -21.152 -4.199 1.00 52.44 82 ASN A N 1
ATOM 650 C CA . ASN A 1 82 ? 7.312 -21.959 -5.203 1.00 52.44 82 ASN A CA 1
ATOM 651 C C . ASN A 1 82 ? 5.800 -22.029 -4.931 1.00 52.44 82 ASN A C 1
ATOM 653 O O . ASN A 1 82 ? 5.010 -22.037 -5.874 1.00 52.44 82 ASN A O 1
ATOM 657 N N . LEU A 1 83 ? 5.378 -22.025 -3.662 1.00 52.66 83 LEU A N 1
ATOM 658 C CA . LEU A 1 83 ? 3.961 -22.017 -3.294 1.00 52.66 83 LEU A CA 1
ATOM 659 C C . LEU A 1 83 ? 3.299 -20.648 -3.544 1.00 52.66 83 LEU A C 1
ATOM 661 O O . LEU A 1 83 ? 2.124 -20.588 -3.904 1.00 52.66 83 LEU A O 1
ATOM 665 N N . SER A 1 84 ? 4.045 -19.545 -3.422 1.00 53.62 84 SER A N 1
ATOM 666 C CA . SER A 1 84 ? 3.555 -18.193 -3.731 1.00 53.62 84 SER A CA 1
ATOM 667 C C . SER A 1 84 ? 3.361 -17.911 -5.224 1.00 53.62 84 SER A C 1
ATOM 669 O O . SER A 1 84 ? 2.706 -16.939 -5.566 1.00 53.62 84 SER A O 1
ATOM 671 N N . HIS A 1 85 ? 3.879 -18.744 -6.132 1.00 56.94 85 HIS A N 1
ATOM 672 C CA . HIS A 1 85 ? 3.488 -18.687 -7.549 1.00 56.94 85 HIS A CA 1
ATOM 673 C C . HIS A 1 85 ? 2.113 -19.324 -7.820 1.00 56.94 85 HIS A C 1
ATOM 675 O O . HIS A 1 85 ? 1.549 -19.127 -8.895 1.00 56.94 85 HIS A O 1
ATOM 681 N N . ILE A 1 86 ? 1.581 -20.095 -6.867 1.00 64.38 86 ILE A N 1
ATOM 682 C CA . ILE A 1 86 ? 0.323 -20.844 -7.001 1.00 64.38 86 ILE A CA 1
ATOM 683 C C . ILE A 1 86 ? -0.808 -20.155 -6.223 1.00 64.38 86 ILE A C 1
ATOM 685 O O . ILE A 1 86 ? -1.969 -20.210 -6.632 1.00 64.38 86 ILE A O 1
ATOM 689 N N . LEU A 1 87 ? -0.484 -19.503 -5.105 1.00 80.94 87 LEU A N 1
ATOM 690 C CA . LEU A 1 87 ? -1.459 -18.823 -4.256 1.00 80.94 87 LEU A CA 1
ATOM 691 C C . LEU A 1 87 ? -1.684 -17.375 -4.719 1.00 80.94 87 LEU A C 1
ATOM 693 O O . LEU A 1 87 ? -0.717 -16.686 -5.030 1.00 80.94 87 LEU A O 1
ATOM 697 N N . PRO A 1 88 ? -2.937 -16.885 -4.763 1.00 90.88 88 PRO A N 1
ATOM 698 C CA . PRO A 1 88 ? -3.197 -15.486 -5.075 1.00 90.88 88 PRO A CA 1
ATOM 699 C C . PRO A 1 88 ? -2.740 -14.576 -3.929 1.00 90.88 88 PRO A C 1
ATOM 701 O O . PRO A 1 88 ? -2.912 -14.911 -2.755 1.00 90.88 88 PRO A O 1
ATOM 704 N N . LEU A 1 89 ? -2.239 -13.390 -4.278 1.00 92.81 89 LEU A N 1
ATOM 705 C CA . LEU A 1 89 ? -2.146 -12.265 -3.351 1.00 92.81 89 LEU A CA 1
ATOM 706 C C . LEU A 1 89 ? -3.553 -11.694 -3.155 1.00 92.81 89 LEU A C 1
ATOM 708 O O . LEU A 1 89 ? -4.196 -11.275 -4.118 1.00 92.81 89 LEU A O 1
ATOM 712 N N . ILE A 1 90 ? -4.026 -11.677 -1.917 1.00 94.75 90 ILE A N 1
ATOM 713 C CA . ILE A 1 90 ? -5.338 -11.165 -1.534 1.00 94.75 90 ILE A CA 1
ATOM 714 C C . ILE A 1 90 ? -5.146 -9.772 -0.940 1.00 94.75 90 ILE A C 1
ATOM 716 O O . ILE A 1 90 ? -4.352 -9.586 -0.022 1.00 94.75 90 ILE A O 1
ATOM 720 N N . VAL A 1 91 ? -5.879 -8.791 -1.457 1.00 95.31 91 VAL A N 1
ATOM 721 C CA . VAL A 1 91 ? -5.981 -7.456 -0.864 1.00 95.31 91 VAL A CA 1
ATOM 722 C C . VAL A 1 91 ? -7.334 -7.351 -0.183 1.00 95.31 91 VAL A C 1
ATOM 724 O O . VAL A 1 91 ? -8.368 -7.367 -0.855 1.00 95.31 91 VAL A O 1
ATOM 727 N N . HIS A 1 92 ? -7.321 -7.269 1.142 1.00 94.50 92 HIS A N 1
ATOM 728 C CA . HIS A 1 92 ? -8.501 -7.024 1.966 1.00 94.50 92 HIS A CA 1
ATOM 729 C C . HIS A 1 92 ? -8.749 -5.527 2.037 1.00 94.50 92 HIS A C 1
ATOM 731 O O . HIS A 1 92 ? -7.825 -4.770 2.326 1.00 94.50 92 HIS A O 1
ATOM 737 N N . ILE A 1 93 ? -9.979 -5.103 1.762 1.00 91.31 93 ILE A N 1
ATOM 738 C CA . ILE A 1 93 ? -10.363 -3.692 1.735 1.00 91.31 93 ILE A CA 1
ATOM 739 C C . ILE A 1 93 ? -11.509 -3.478 2.712 1.00 91.31 93 ILE A C 1
ATOM 741 O O . ILE A 1 93 ? -12.564 -4.098 2.576 1.00 91.31 93 ILE A O 1
ATOM 745 N N . TRP A 1 94 ? -11.307 -2.557 3.645 1.00 90.44 94 TRP A N 1
ATOM 746 C CA . TRP A 1 94 ? -12.352 -1.947 4.453 1.00 90.44 94 TRP A CA 1
ATOM 747 C C . TRP A 1 94 ? -12.588 -0.545 3.908 1.00 90.44 94 TRP A C 1
ATOM 749 O O . TRP A 1 94 ? -11.706 0.313 3.922 1.00 90.44 94 TRP A O 1
ATOM 759 N N . THR A 1 95 ? -13.771 -0.316 3.368 1.00 85.94 95 THR A N 1
ATOM 760 C CA . THR A 1 95 ? -14.214 0.999 2.927 1.00 85.94 95 THR A CA 1
ATOM 761 C C . THR A 1 95 ? -14.620 1.843 4.128 1.00 85.94 95 THR A C 1
ATOM 763 O O . THR A 1 95 ? -15.083 1.299 5.129 1.00 85.94 95 THR A O 1
ATOM 766 N N . PRO A 1 96 ? -14.514 3.177 4.035 1.00 79.88 96 PRO A N 1
ATOM 767 C CA . PRO A 1 96 ? -14.929 4.053 5.124 1.00 79.88 96 PRO A CA 1
ATOM 768 C C . PRO A 1 96 ? -16.400 3.882 5.535 1.00 79.88 96 PRO A C 1
ATOM 770 O O . PRO A 1 96 ? -16.753 4.135 6.681 1.00 79.88 96 PRO A O 1
ATOM 773 N N . GLU A 1 97 ? -17.268 3.492 4.597 1.00 78.38 97 GLU A N 1
ATOM 774 C CA . GLU A 1 97 ? -18.684 3.237 4.867 1.00 78.38 97 GLU A CA 1
ATOM 775 C C . GLU A 1 97 ? -18.910 1.876 5.535 1.00 78.38 97 GLU A C 1
ATOM 777 O O . GLU A 1 97 ? -19.658 1.804 6.506 1.00 78.38 97 GLU A O 1
ATOM 782 N N . GLY A 1 98 ? -18.242 0.820 5.062 1.00 70.56 98 GLY A N 1
ATOM 783 C CA . GLY A 1 98 ? -18.345 -0.516 5.652 1.00 70.56 98 GLY A CA 1
ATOM 784 C C . GLY A 1 98 ? -17.715 -0.624 7.040 1.00 70.56 98 GLY A C 1
ATOM 785 O O . GLY A 1 98 ? -18.172 -1.403 7.873 1.00 70.56 98 GLY A O 1
ATOM 786 N N . SER A 1 99 ? -16.720 0.220 7.328 1.00 67.38 99 SER A N 1
ATOM 787 C CA . SER A 1 99 ? -16.070 0.307 8.637 1.00 67.38 99 SER A CA 1
ATOM 788 C C . SER A 1 99 ? -16.768 1.251 9.628 1.00 67.38 99 SER A C 1
ATOM 790 O O . SER A 1 99 ? -16.362 1.342 10.790 1.00 67.38 99 SER A O 1
ATOM 792 N N . ALA A 1 100 ? -17.807 1.982 9.204 1.00 66.88 100 ALA A N 1
ATOM 793 C CA . ALA A 1 100 ? -18.521 2.920 10.062 1.00 66.88 100 ALA A CA 1
ATOM 794 C C . ALA A 1 100 ? -19.563 2.219 10.952 1.00 66.88 100 ALA A C 1
ATOM 796 O O . ALA A 1 100 ? -20.448 1.517 10.474 1.00 66.88 100 ALA A O 1
ATOM 797 N N . ASN A 1 101 ? -19.526 2.501 12.259 1.00 63.81 101 ASN A N 1
ATOM 798 C CA . ASN A 1 101 ? -20.513 1.987 13.223 1.00 63.81 101 ASN A CA 1
ATOM 799 C C . ASN A 1 101 ? -21.915 2.611 13.067 1.00 63.81 101 ASN A C 1
ATOM 801 O O . ASN A 1 101 ? -22.888 2.087 13.607 1.00 63.81 101 ASN A O 1
ATOM 805 N N . ILE A 1 102 ? -22.026 3.754 12.382 1.00 65.12 102 ILE A N 1
ATOM 806 C CA . ILE A 1 102 ? -23.264 4.525 12.212 1.00 65.12 102 ILE A CA 1
ATOM 807 C C . ILE A 1 102 ? -23.435 4.832 10.726 1.00 65.12 102 ILE A C 1
ATOM 809 O O . ILE A 1 102 ? -22.459 5.111 10.032 1.00 65.12 102 ILE A O 1
ATOM 813 N N . THR A 1 103 ? -24.681 4.810 10.242 1.00 69.25 103 THR A N 1
ATOM 814 C CA . THR A 1 103 ? -25.010 5.111 8.845 1.00 69.25 103 THR A CA 1
ATOM 815 C C . THR A 1 103 ? -24.415 6.454 8.422 1.00 69.25 103 THR A C 1
ATOM 817 O O . THR A 1 103 ? -24.791 7.516 8.932 1.00 69.25 103 THR A O 1
ATOM 820 N N . ALA A 1 104 ? -23.480 6.400 7.476 1.00 63.12 104 ALA A N 1
ATOM 821 C CA . ALA A 1 104 ? -22.837 7.578 6.926 1.00 63.12 104 ALA A CA 1
ATOM 822 C C . ALA A 1 104 ? -23.855 8.466 6.201 1.00 63.12 104 ALA A C 1
ATOM 824 O O . ALA A 1 104 ? -24.784 7.983 5.547 1.00 63.12 104 ALA A O 1
ATOM 825 N N . ARG A 1 105 ? -23.668 9.790 6.258 1.00 67.94 105 ARG A N 1
ATOM 826 C CA . ARG A 1 105 ? -24.439 10.694 5.398 1.00 67.94 105 ARG A CA 1
ATOM 827 C C . ARG A 1 105 ? -24.046 10.423 3.945 1.00 67.94 105 ARG A C 1
ATOM 829 O O . ARG A 1 105 ? -22.860 10.543 3.633 1.00 67.94 105 ARG A O 1
ATOM 836 N N . PRO A 1 106 ? -24.991 10.108 3.044 1.00 65.62 106 PRO A N 1
ATOM 837 C CA . PRO A 1 106 ? -24.659 9.720 1.680 1.00 65.62 106 PRO A CA 1
ATOM 838 C C . PRO A 1 106 ? -24.008 10.886 0.928 1.00 65.62 106 PRO A C 1
ATOM 840 O O . PRO A 1 106 ? -24.641 11.904 0.646 1.00 65.62 106 PRO A O 1
ATOM 843 N N . ARG A 1 107 ? -22.724 10.728 0.600 1.00 65.00 107 ARG A N 1
ATOM 844 C CA . ARG A 1 107 ? -21.976 11.577 -0.331 1.00 65.00 107 ARG A CA 1
ATOM 845 C C . ARG A 1 107 ? -21.425 10.663 -1.423 1.00 65.00 107 ARG A C 1
ATOM 847 O O . ARG A 1 107 ? -20.460 9.940 -1.163 1.00 65.00 107 ARG A O 1
ATOM 854 N N . PRO A 1 108 ? -22.040 10.655 -2.618 1.00 61.12 108 PRO A N 1
ATOM 855 C CA . PRO A 1 108 ? -21.603 9.798 -3.712 1.00 61.12 108 PRO A CA 1
ATOM 856 C C . PRO A 1 108 ? -20.106 9.984 -3.985 1.00 61.12 108 PRO A C 1
ATOM 858 O O . PRO A 1 108 ? -19.605 11.108 -3.939 1.00 61.12 108 PRO A O 1
ATOM 861 N N . VAL A 1 109 ? -19.403 8.888 -4.279 1.00 61.97 109 VAL A N 1
ATOM 862 C CA . VAL A 1 109 ? -17.959 8.836 -4.588 1.00 61.97 109 VAL A CA 1
ATOM 863 C C . VAL A 1 109 ? -17.034 9.083 -3.384 1.00 61.97 109 VAL A C 1
ATOM 865 O O . VAL A 1 109 ? -16.162 8.263 -3.133 1.00 61.97 109 VAL A O 1
ATOM 868 N N . ILE A 1 110 ? -17.207 10.147 -2.595 1.00 61.69 110 ILE A N 1
ATOM 869 C CA . ILE A 1 110 ? -16.253 10.491 -1.514 1.00 61.69 110 ILE A CA 1
ATOM 870 C C . ILE A 1 110 ? -16.274 9.463 -0.371 1.00 61.69 110 ILE A C 1
ATOM 872 O O . ILE A 1 110 ? -15.209 9.055 0.101 1.00 61.69 110 ILE A O 1
ATOM 876 N N . ASN A 1 111 ? -17.470 9.008 0.024 1.00 56.78 111 ASN A N 1
ATOM 877 C CA . ASN A 1 111 ? -17.648 8.079 1.145 1.00 56.78 111 ASN A CA 1
ATOM 878 C C . ASN A 1 111 ? -16.949 6.725 0.941 1.00 56.78 111 ASN A C 1
ATOM 880 O O . ASN A 1 111 ? -16.587 6.084 1.919 1.00 56.78 111 ASN A O 1
ATOM 884 N N . HIS A 1 112 ? -16.741 6.291 -0.306 1.00 57.91 112 HIS A N 1
ATOM 885 C CA . HIS A 1 112 ? -16.144 4.983 -0.589 1.00 57.91 112 HIS A CA 1
ATOM 886 C C . HIS A 1 112 ? -14.614 4.995 -0.641 1.00 57.91 112 HIS A C 1
ATOM 888 O O . HIS A 1 112 ? -14.008 3.951 -0.421 1.00 57.91 112 HIS A O 1
ATOM 894 N N . TYR A 1 113 ? -13.989 6.140 -0.938 1.00 57.50 113 TYR A N 1
ATOM 895 C CA . TYR A 1 113 ? -12.562 6.172 -1.289 1.00 57.50 113 TYR A CA 1
ATOM 896 C C . TYR A 1 113 ? -11.683 6.974 -0.336 1.00 57.50 113 TYR A C 1
ATOM 898 O O . TYR A 1 113 ? -10.489 6.702 -0.267 1.00 57.50 113 TYR A O 1
ATOM 906 N N . ILE A 1 114 ? -12.234 7.969 0.365 1.00 62.66 114 ILE A N 1
ATOM 907 C CA . ILE A 1 114 ? -11.428 8.881 1.190 1.00 62.66 114 ILE A CA 1
ATOM 908 C C . ILE A 1 114 ? -11.834 8.753 2.652 1.00 62.66 114 ILE A C 1
ATOM 910 O O . ILE A 1 114 ? -11.033 8.347 3.489 1.00 62.66 114 ILE A O 1
ATOM 914 N N . ALA A 1 115 ? -13.084 9.095 2.955 1.00 69.44 115 ALA A N 1
ATOM 915 C CA . ALA A 1 115 ? -13.619 9.047 4.304 1.00 69.44 115 ALA A CA 1
ATOM 916 C C . ALA A 1 115 ? -15.147 9.127 4.274 1.00 69.44 115 ALA A C 1
ATOM 918 O O . ALA A 1 115 ? -15.714 9.842 3.442 1.00 69.44 115 ALA A O 1
ATOM 919 N N . ALA A 1 116 ? -15.804 8.450 5.210 1.00 72.56 116 ALA A N 1
ATOM 920 C CA . ALA A 1 116 ? -17.239 8.565 5.441 1.00 72.56 116 ALA A CA 1
ATOM 921 C C . ALA A 1 116 ? -17.478 9.401 6.699 1.00 72.56 116 ALA A C 1
ATOM 923 O O . ALA A 1 116 ? -16.720 9.309 7.660 1.00 72.56 116 ALA A O 1
ATOM 924 N N . VAL A 1 117 ? -18.522 10.231 6.692 1.00 71.75 117 VAL A N 1
ATOM 925 C CA . VAL A 1 117 ? -18.891 11.057 7.850 1.00 71.75 117 VAL A CA 1
ATOM 926 C C . VAL A 1 117 ? -20.286 10.670 8.306 1.00 71.75 117 VAL A C 1
ATOM 928 O O . VAL A 1 117 ? -21.222 10.661 7.499 1.00 71.75 117 VAL A O 1
ATOM 931 N N . ASP A 1 118 ? -20.430 10.352 9.586 1.00 71.31 118 ASP A N 1
ATOM 932 C CA . ASP A 1 118 ? -21.719 9.994 10.170 1.00 71.31 118 ASP A CA 1
ATOM 933 C C . ASP A 1 118 ? -22.623 11.223 10.414 1.00 71.31 118 ASP A C 1
ATOM 935 O O . ASP A 1 118 ? -22.297 12.375 10.097 1.00 71.31 118 ASP A O 1
ATOM 939 N N . SER A 1 119 ? -23.820 10.991 10.958 1.00 70.69 119 SER A N 1
ATOM 940 C CA . SER A 1 119 ? -24.763 12.063 11.296 1.00 70.69 119 SER A CA 1
ATOM 941 C C . SER A 1 119 ? -24.256 13.022 12.378 1.00 70.69 119 SER A C 1
ATOM 943 O O . SER A 1 119 ? -24.715 14.168 12.398 1.00 70.69 119 SER A O 1
ATOM 945 N N . ASN A 1 120 ? -23.335 12.557 13.226 1.00 68.38 120 ASN A N 1
ATOM 946 C CA . ASN A 1 120 ? -22.752 13.253 14.373 1.00 68.38 120 ASN A CA 1
ATOM 947 C C . ASN A 1 120 ? -21.449 13.991 14.017 1.00 68.38 120 ASN A C 1
ATOM 949 O O . ASN A 1 120 ? -20.912 14.716 14.850 1.00 68.38 120 ASN A O 1
ATOM 953 N N . GLY A 1 121 ? -20.962 13.847 12.781 1.00 70.38 121 GLY A N 1
ATOM 954 C CA . GLY A 1 121 ? -19.731 14.472 12.303 1.00 70.38 121 GLY A CA 1
ATOM 955 C C . GLY A 1 121 ? -18.463 13.654 12.558 1.00 70.38 121 GLY A C 1
ATOM 956 O O . GLY A 1 121 ? -17.376 14.172 12.310 1.00 70.38 121 GLY A O 1
ATOM 957 N N . VAL A 1 122 ? -18.578 12.406 13.022 1.00 72.19 122 VAL A N 1
ATOM 958 C CA . VAL A 1 122 ? -17.443 11.491 13.214 1.00 72.19 122 VAL A CA 1
ATOM 959 C C . VAL A 1 122 ? -16.999 10.945 11.863 1.00 72.19 122 VAL A C 1
ATOM 961 O O . VAL A 1 122 ? -17.822 10.547 11.034 1.00 72.19 122 VAL A O 1
ATOM 964 N N . ILE A 1 123 ? -15.686 10.935 11.645 1.00 74.50 123 ILE A N 1
ATOM 965 C CA . ILE A 1 123 ? -15.063 10.495 10.399 1.00 74.50 123 ILE A CA 1
ATOM 966 C C . ILE A 1 123 ? -14.603 9.041 10.526 1.00 74.50 123 ILE A C 1
ATOM 968 O O . ILE A 1 123 ? -13.871 8.692 11.448 1.00 74.50 123 ILE A O 1
ATOM 972 N N . SER A 1 124 ? -14.988 8.201 9.575 1.00 73.50 124 SER A N 1
ATOM 973 C CA . SER A 1 124 ? -14.408 6.875 9.365 1.00 73.50 124 SER A CA 1
ATOM 974 C C . SER A 1 124 ? -13.450 6.919 8.187 1.00 73.50 124 SER A C 1
ATOM 976 O O . SER A 1 124 ? -13.743 7.550 7.168 1.00 73.50 124 SER A O 1
ATOM 978 N N . THR A 1 125 ? -12.320 6.233 8.315 1.00 75.75 125 THR A N 1
ATOM 979 C CA . THR A 1 125 ? -11.372 5.990 7.226 1.00 75.75 125 THR A CA 1
ATOM 980 C C . THR A 1 125 ? -11.422 4.530 6.813 1.00 75.75 125 THR A C 1
ATOM 982 O O . THR A 1 125 ? -11.789 3.651 7.597 1.00 75.75 125 THR A O 1
ATOM 985 N N . GLY A 1 126 ? -11.076 4.279 5.555 1.00 81.19 126 GLY A N 1
ATOM 986 C CA . GLY A 1 126 ? -10.865 2.922 5.085 1.00 81.19 126 GLY A CA 1
ATOM 987 C C . GLY A 1 126 ? -9.557 2.345 5.622 1.00 81.19 126 GLY A C 1
ATOM 988 O O . GLY A 1 126 ? -8.728 3.061 6.186 1.00 81.19 126 GLY A O 1
ATOM 989 N N . HIS A 1 127 ? -9.377 1.052 5.404 1.00 88.62 127 HIS A N 1
ATOM 990 C CA . HIS A 1 127 ? -8.166 0.305 5.717 1.00 88.62 127 HIS A CA 1
ATOM 991 C C . HIS A 1 127 ? -7.910 -0.725 4.619 1.00 88.62 127 HIS A C 1
ATOM 993 O O . HIS A 1 127 ? -8.842 -1.160 3.935 1.00 88.62 127 HIS A O 1
ATOM 999 N N . ALA A 1 128 ? -6.655 -1.115 4.431 1.00 91.75 128 ALA A N 1
ATOM 1000 C CA . ALA A 1 128 ? -6.308 -2.174 3.499 1.00 91.75 128 ALA A CA 1
ATOM 1001 C C . ALA A 1 128 ? -5.178 -3.042 4.047 1.00 91.75 128 ALA A C 1
ATOM 1003 O O . ALA A 1 128 ? -4.196 -2.535 4.587 1.00 91.75 128 ALA A O 1
ATOM 1004 N N . ALA A 1 129 ? -5.304 -4.348 3.833 1.00 94.19 129 ALA A N 1
ATOM 1005 C CA . ALA A 1 129 ? -4.303 -5.334 4.213 1.00 94.19 129 ALA A CA 1
ATOM 1006 C C . ALA A 1 129 ? -3.957 -6.248 3.035 1.00 94.19 129 ALA A C 1
ATOM 1008 O O . ALA A 1 129 ? -4.789 -6.520 2.167 1.00 94.19 129 ALA A O 1
ATOM 1009 N N . LEU A 1 130 ? -2.723 -6.742 3.017 1.00 94.56 130 LEU A N 1
ATOM 1010 C CA . LEU A 1 130 ? -2.215 -7.687 2.026 1.00 94.56 130 LEU A CA 1
ATOM 1011 C C . LEU A 1 130 ? -2.031 -9.058 2.674 1.00 94.56 130 LEU A C 1
ATOM 1013 O O . LEU A 1 130 ? -1.388 -9.170 3.713 1.00 94.56 130 LEU A O 1
ATOM 1017 N N . GLU A 1 131 ? -2.525 -10.109 2.030 1.00 92.56 131 GLU A N 1
ATOM 1018 C CA . GLU A 1 131 ? -2.378 -11.489 2.484 1.00 92.56 131 GLU A CA 1
ATOM 1019 C C . GLU A 1 131 ? -1.879 -12.391 1.350 1.00 92.56 131 GLU A C 1
ATOM 1021 O O . GLU A 1 131 ? -2.473 -12.470 0.275 1.00 92.56 131 GLU A O 1
ATOM 1026 N N . ILE A 1 132 ? -0.821 -13.151 1.621 1.00 90.12 132 ILE A N 1
ATOM 1027 C CA . ILE A 1 132 ? -0.565 -14.427 0.953 1.00 90.12 132 ILE A CA 1
ATOM 1028 C C . ILE A 1 132 ? -0.839 -15.499 1.994 1.00 90.12 132 ILE A C 1
ATOM 1030 O O . ILE A 1 132 ? -0.114 -15.607 2.987 1.00 90.12 132 ILE A O 1
ATOM 1034 N N . ARG A 1 133 ? -1.887 -16.288 1.758 1.00 83.44 133 ARG A N 1
ATOM 1035 C CA . ARG A 1 133 ? -2.380 -17.292 2.703 1.00 83.44 133 ARG A CA 1
ATOM 1036 C C . ARG A 1 133 ? -1.236 -18.146 3.264 1.00 83.44 133 ARG A C 1
ATOM 1038 O O . ARG A 1 133 ? -0.466 -18.728 2.500 1.00 83.44 133 ARG A O 1
ATOM 1045 N N . ASN A 1 134 ? -1.164 -18.230 4.594 1.00 79.31 134 ASN A N 1
ATOM 1046 C CA . ASN A 1 134 ? -0.160 -18.990 5.352 1.00 79.31 134 ASN A CA 1
ATOM 1047 C C . ASN A 1 134 ? 1.308 -18.568 5.115 1.00 79.31 134 ASN A C 1
ATOM 1049 O O . ASN A 1 134 ? 2.210 -19.322 5.475 1.00 79.31 134 ASN A O 1
ATOM 1053 N N . GLN A 1 135 ? 1.570 -17.400 4.522 1.00 82.00 135 GLN A N 1
ATOM 1054 C CA . GLN A 1 135 ? 2.933 -16.930 4.250 1.00 82.00 135 GLN A CA 1
ATOM 1055 C C . GLN A 1 135 ? 3.186 -15.514 4.755 1.00 82.00 135 GLN A C 1
ATOM 1057 O O . GLN A 1 135 ? 4.166 -15.281 5.456 1.00 82.00 135 GLN A O 1
ATOM 1062 N N . ILE A 1 136 ? 2.342 -14.561 4.358 1.00 87.06 136 ILE A N 1
ATOM 1063 C CA . ILE A 1 136 ? 2.549 -13.138 4.630 1.00 87.06 136 ILE A CA 1
ATOM 1064 C C . ILE A 1 136 ? 1.204 -12.508 4.947 1.00 87.06 136 ILE A C 1
ATOM 1066 O O . ILE A 1 136 ? 0.246 -12.695 4.199 1.00 87.06 136 ILE A O 1
ATOM 1070 N N . TYR A 1 137 ? 1.170 -11.714 6.009 1.00 91.19 137 TYR A N 1
ATOM 1071 C CA . TYR A 1 137 ? 0.089 -10.788 6.289 1.00 91.19 137 TYR A CA 1
ATOM 1072 C C . TYR A 1 137 ? 0.690 -9.418 6.598 1.00 91.19 137 TYR A C 1
ATOM 1074 O O . TYR A 1 137 ? 1.577 -9.307 7.440 1.00 91.19 137 TYR A O 1
ATOM 1082 N N . ILE A 1 138 ? 0.274 -8.393 5.859 1.00 92.31 138 ILE A N 1
ATOM 1083 C CA . ILE A 1 138 ? 0.730 -7.014 6.039 1.00 92.31 138 ILE A CA 1
ATOM 1084 C C . ILE A 1 138 ? -0.507 -6.158 6.235 1.00 92.31 138 ILE A C 1
ATOM 1086 O O . ILE A 1 138 ? -1.241 -5.881 5.289 1.00 92.31 138 ILE A O 1
ATOM 1090 N N . SER A 1 139 ? -0.706 -5.733 7.470 1.00 92.06 139 SER A N 1
ATOM 1091 C CA . SER A 1 139 ? -1.761 -4.823 7.888 1.00 92.06 139 SER A CA 1
ATOM 1092 C C . SER A 1 139 ? -1.163 -3.939 8.969 1.00 92.06 139 SER A C 1
ATOM 1094 O O . SER A 1 139 ? -0.683 -4.463 9.972 1.00 92.06 139 SER A O 1
ATOM 1096 N N . LEU A 1 140 ? -1.092 -2.631 8.727 1.00 89.81 140 LEU A N 1
ATOM 1097 C CA . LEU A 1 140 ? -0.515 -1.665 9.658 1.00 89.81 140 LEU A CA 1
ATOM 1098 C C . LEU A 1 140 ? -1.633 -0.801 10.220 1.00 89.81 140 LEU A C 1
ATOM 1100 O O . LEU A 1 140 ? -2.335 -0.141 9.454 1.00 89.81 140 LEU A O 1
ATOM 1104 N N . TYR A 1 141 ? -1.761 -0.786 11.540 1.00 84.06 141 TYR A N 1
ATOM 1105 C CA . TYR A 1 141 ? -2.742 0.030 12.240 1.00 84.06 141 TYR A CA 1
ATOM 1106 C C . TYR A 1 141 ? -2.025 0.979 13.209 1.00 84.06 141 TYR A C 1
ATOM 1108 O O . TYR A 1 141 ? -1.049 0.565 13.833 1.00 84.06 141 TYR A O 1
ATOM 1116 N N . PRO A 1 142 ? -2.433 2.251 13.337 1.00 84.88 142 PRO A N 1
ATOM 1117 C CA . PRO A 1 142 ? -1.847 3.144 14.333 1.00 84.88 142 PRO A CA 1
ATOM 1118 C C . PRO A 1 142 ? -2.113 2.619 15.753 1.00 84.88 142 PRO A C 1
ATOM 1120 O O . PRO A 1 142 ? -3.190 2.103 16.030 1.00 84.88 142 PRO A O 1
ATOM 1123 N N . ILE A 1 143 ? -1.142 2.753 16.662 1.00 83.94 143 ILE A N 1
ATOM 1124 C CA . ILE A 1 143 ? -1.299 2.292 18.058 1.00 83.94 143 ILE A CA 1
ATOM 1125 C C . ILE A 1 143 ? -2.384 3.103 18.775 1.00 83.94 143 ILE A C 1
ATOM 1127 O O . ILE A 1 143 ? -3.177 2.565 19.545 1.00 83.94 143 ILE A O 1
ATOM 1131 N N . GLU A 1 144 ? -2.406 4.408 18.518 1.00 80.12 144 GLU A N 1
ATOM 1132 C CA . GLU A 1 144 ? -3.400 5.324 19.060 1.00 80.12 144 GLU A CA 1
ATOM 1133 C C . GLU A 1 144 ? -4.421 5.690 17.986 1.00 80.12 144 GLU A C 1
ATOM 1135 O O . GLU 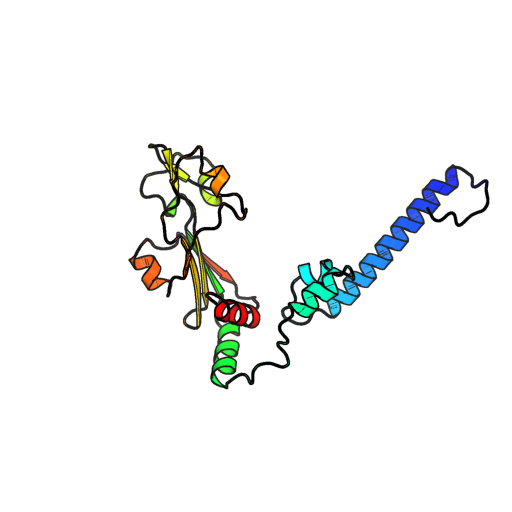A 1 144 ? -4.071 5.951 16.830 1.00 80.12 144 GLU A O 1
ATOM 1140 N N . ASP A 1 145 ? -5.693 5.754 18.379 1.00 72.38 145 ASP A N 1
ATOM 1141 C CA . ASP A 1 145 ? -6.751 6.202 17.484 1.00 72.38 145 ASP A CA 1
ATOM 1142 C C . ASP A 1 145 ? -6.492 7.643 17.029 1.00 72.38 145 ASP A C 1
ATOM 1144 O O . ASP A 1 145 ? -6.329 8.578 17.817 1.00 72.38 145 ASP A O 1
ATOM 1148 N N . ILE A 1 146 ? -6.498 7.835 15.714 1.00 70.81 146 ILE A N 1
ATOM 1149 C CA . ILE A 1 146 ? -6.333 9.150 15.108 1.00 70.81 146 ILE A CA 1
ATOM 1150 C C . ILE A 1 146 ? -7.579 9.981 15.424 1.00 70.81 146 ILE A C 1
ATOM 1152 O O . ILE A 1 146 ? -8.672 9.590 15.030 1.00 70.81 146 ILE A O 1
ATOM 1156 N N . ASP A 1 147 ? -7.425 11.136 16.089 1.00 65.44 147 ASP A N 1
ATOM 1157 C CA . ASP A 1 147 ? -8.546 12.070 16.303 1.00 65.44 147 ASP A CA 1
ATOM 1158 C C . ASP A 1 147 ? -9.228 12.429 14.968 1.00 65.44 147 ASP A C 1
ATOM 1160 O O . ASP A 1 147 ? -8.574 12.834 14.000 1.00 65.44 147 ASP A O 1
ATOM 1164 N N . ARG A 1 148 ? -10.551 12.249 14.945 1.00 67.75 148 ARG A N 1
ATOM 1165 C CA . ARG A 1 148 ? -11.442 12.277 13.777 1.00 67.75 148 ARG A CA 1
ATOM 1166 C C . ARG A 1 148 ? -12.138 13.630 13.617 1.00 67.75 148 ARG A C 1
ATOM 1168 O O . ARG A 1 148 ? -13.134 13.719 12.899 1.00 67.75 148 ARG A O 1
ATOM 1175 N N . SER A 1 149 ? -11.658 14.682 14.285 1.00 67.12 149 SER A N 1
ATOM 1176 C CA . SER A 1 149 ? -12.206 16.031 14.124 1.00 67.12 149 SER A CA 1
ATOM 1177 C C . SER A 1 149 ? -12.012 16.549 12.686 1.00 67.12 149 SER A C 1
ATOM 1179 O O . SER A 1 149 ? -10.929 16.473 12.102 1.00 67.12 149 SER A O 1
ATOM 1181 N N . LEU A 1 150 ? -13.077 17.095 12.086 1.00 64.75 150 LEU A N 1
ATOM 1182 C CA . LEU A 1 150 ? -13.092 17.515 10.674 1.00 64.75 150 LEU A CA 1
ATOM 1183 C C . LEU A 1 150 ? -12.020 18.562 10.332 1.00 64.75 150 LEU A C 1
ATOM 1185 O O . LEU A 1 150 ? -11.487 18.555 9.222 1.00 64.75 150 LEU A O 1
ATOM 1189 N N . SER A 1 151 ? -11.708 19.447 11.281 1.00 67.75 151 SER A N 1
ATOM 1190 C CA . SER A 1 151 ? -10.735 20.529 11.101 1.00 67.75 151 SER A CA 1
ATOM 1191 C C . SER A 1 151 ? -9.290 20.027 11.031 1.00 67.75 151 SER A C 1
ATOM 1193 O O . SER A 1 151 ? -8.490 20.607 10.299 1.00 67.75 151 SER A O 1
ATOM 1195 N N . GLU A 1 152 ? -8.948 18.950 11.745 1.00 72.19 152 GLU A N 1
ATOM 1196 C CA . GLU A 1 152 ? -7.589 18.388 11.751 1.00 72.19 152 GLU A CA 1
ATOM 1197 C C . GLU A 1 152 ? -7.413 17.221 10.779 1.00 72.19 152 GLU A C 1
ATOM 1199 O O . GLU A 1 152 ? -6.302 16.971 10.312 1.00 72.19 152 GLU A O 1
ATOM 1204 N N . PHE A 1 153 ? -8.500 16.541 10.414 1.00 74.19 153 PHE A N 1
ATOM 1205 C CA . PHE A 1 153 ? -8.480 15.334 9.590 1.00 74.19 153 PHE A CA 1
ATOM 1206 C C . PHE A 1 153 ? -7.691 15.487 8.280 1.00 74.19 153 PHE A C 1
ATOM 1208 O O . PHE A 1 153 ? -6.789 14.701 7.995 1.00 74.19 153 PHE A O 1
ATOM 1215 N N . LEU A 1 154 ? -7.968 16.536 7.497 1.00 76.25 154 LEU A N 1
ATOM 1216 C CA . LEU A 1 154 ? -7.246 16.783 6.241 1.00 76.25 154 LEU A CA 1
ATOM 1217 C C . LEU A 1 154 ? -5.767 17.103 6.464 1.00 76.25 154 LEU A C 1
ATOM 1219 O O . LEU A 1 154 ? -4.952 16.860 5.576 1.00 76.25 154 LEU A O 1
ATOM 1223 N N . ASN A 1 155 ? -5.418 17.671 7.620 1.00 79.12 155 ASN A N 1
ATOM 1224 C CA . ASN A 1 155 ? -4.025 17.916 7.954 1.00 79.12 155 ASN A CA 1
ATOM 1225 C C . ASN A 1 155 ? -3.308 16.605 8.279 1.00 79.12 155 ASN A C 1
ATOM 1227 O O . ASN A 1 155 ? -2.199 16.423 7.792 1.00 79.12 155 ASN A O 1
ATOM 1231 N N . LYS A 1 156 ? -3.964 15.685 9.000 1.00 78.56 156 LYS A N 1
ATOM 1232 C CA . LYS A 1 156 ? -3.423 14.361 9.350 1.00 78.56 156 LYS A CA 1
ATOM 1233 C C . LYS A 1 156 ? -3.271 13.414 8.157 1.00 78.56 156 LYS A C 1
ATOM 1235 O O . LYS A 1 156 ? -2.392 12.565 8.170 1.00 78.56 156 LYS A O 1
ATOM 1240 N N . LEU A 1 157 ? -4.072 13.579 7.100 1.00 76.81 157 LEU A N 1
ATOM 1241 C CA . LEU A 1 157 ? -3.916 12.812 5.853 1.00 76.81 157 LEU A CA 1
ATOM 1242 C C . LEU A 1 157 ? -2.688 13.212 5.020 1.00 76.81 157 LEU A C 1
ATOM 1244 O O . LEU A 1 157 ? -2.361 12.538 4.041 1.00 76.81 157 LEU A O 1
ATOM 1248 N N . LYS A 1 158 ? -2.017 14.321 5.348 1.00 80.81 158 LYS A N 1
ATOM 1249 C CA . LYS A 1 158 ? -0.805 14.715 4.627 1.00 80.81 158 LYS A CA 1
ATOM 1250 C C . LYS A 1 158 ? 0.334 13.783 5.026 1.00 80.81 158 LYS A C 1
ATOM 1252 O O . LYS A 1 158 ? 0.641 13.657 6.205 1.00 80.81 158 LYS A O 1
ATOM 1257 N N . ALA A 1 159 ? 0.998 13.190 4.039 1.00 83.19 159 ALA A N 1
ATOM 1258 C CA . ALA A 1 159 ? 2.194 12.381 4.251 1.00 83.19 159 ALA A CA 1
ATOM 1259 C C . ALA A 1 159 ? 3.414 13.280 4.542 1.00 83.19 159 ALA A C 1
ATOM 1261 O O . ALA A 1 159 ? 4.283 13.455 3.688 1.00 83.19 159 ALA A O 1
ATOM 1262 N N . THR A 1 160 ? 3.432 13.911 5.717 1.00 85.62 160 THR A N 1
ATOM 1263 C CA . THR A 1 160 ? 4.539 14.732 6.227 1.00 85.62 160 THR A CA 1
ATOM 1264 C C . THR A 1 160 ? 5.097 14.124 7.510 1.00 85.62 160 THR A C 1
ATOM 1266 O O . THR A 1 160 ? 4.419 13.335 8.168 1.00 85.62 160 THR A O 1
ATOM 1269 N N . GLU A 1 161 ? 6.335 14.469 7.871 1.00 86.81 161 GLU A N 1
ATOM 1270 C CA . GLU A 1 161 ? 7.000 13.876 9.040 1.00 86.81 161 GLU A CA 1
ATOM 1271 C C . GLU A 1 161 ? 6.267 14.164 10.353 1.00 86.81 161 GLU A C 1
ATOM 1273 O O . GLU A 1 161 ? 6.266 13.326 11.252 1.00 86.81 161 GLU A O 1
ATOM 1278 N N . GLU A 1 162 ? 5.594 15.312 10.457 1.00 84.81 162 GLU A N 1
ATOM 1279 C CA . GLU A 1 162 ? 4.838 15.702 11.652 1.00 84.81 162 GLU A CA 1
ATOM 1280 C C . GLU A 1 162 ? 3.608 14.815 11.892 1.00 84.81 162 GLU A C 1
ATOM 1282 O O . GLU A 1 162 ? 3.095 14.770 13.007 1.00 84.81 162 GLU A O 1
ATOM 1287 N N . ASN A 1 163 ? 3.144 14.106 10.859 1.00 84.25 163 ASN A N 1
ATOM 1288 C CA . ASN A 1 163 ? 2.023 13.173 10.935 1.00 84.25 163 ASN A CA 1
ATOM 1289 C C . ASN A 1 163 ? 2.474 11.712 11.087 1.00 84.25 163 ASN A C 1
ATOM 1291 O O . ASN A 1 163 ? 1.640 10.806 11.018 1.00 84.25 163 ASN A O 1
ATOM 1295 N N . ASN A 1 164 ? 3.770 11.459 11.295 1.00 85.69 164 ASN A N 1
ATOM 1296 C CA . ASN A 1 164 ? 4.254 10.119 11.600 1.00 85.69 164 ASN A CA 1
ATOM 1297 C C . ASN A 1 164 ? 3.740 9.687 12.975 1.00 85.69 164 ASN A C 1
ATOM 1299 O O . ASN A 1 164 ? 4.090 10.268 14.002 1.00 85.69 164 ASN A O 1
ATOM 1303 N N . VAL A 1 165 ? 2.938 8.629 12.986 1.00 84.50 165 VAL A N 1
ATOM 1304 C CA . VAL A 1 165 ? 2.437 7.990 14.203 1.00 84.50 165 VAL A CA 1
ATOM 1305 C C . VAL A 1 165 ? 2.995 6.579 14.306 1.00 84.50 165 VAL A C 1
ATOM 1307 O O . VAL A 1 165 ? 3.221 5.911 13.29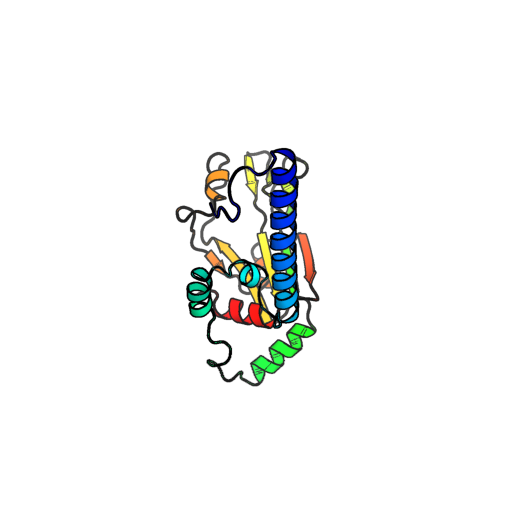5 1.00 84.50 165 VAL A O 1
ATOM 1310 N N . ALA A 1 166 ? 3.232 6.123 15.534 1.00 87.94 166 ALA A N 1
ATOM 1311 C CA . ALA A 1 166 ? 3.621 4.741 15.761 1.00 87.94 166 ALA A CA 1
ATOM 1312 C C . ALA A 1 166 ? 2.466 3.811 15.361 1.00 87.94 166 ALA A C 1
ATOM 1314 O O . ALA A 1 166 ? 1.305 4.065 15.690 1.00 87.94 166 ALA A O 1
ATOM 1315 N N . GLY A 1 167 ? 2.794 2.738 14.648 1.00 87.75 167 GLY A N 1
ATOM 1316 C CA . GLY A 1 167 ? 1.837 1.727 14.225 1.00 87.75 167 GLY A CA 1
ATOM 1317 C C . GLY A 1 167 ? 2.285 0.330 14.620 1.00 87.75 167 GLY A C 1
ATOM 1318 O O . GLY A 1 167 ? 3.470 0.077 14.839 1.00 87.75 167 GLY A O 1
ATOM 1319 N N . GLU A 1 168 ? 1.319 -0.570 14.698 1.00 88.81 168 GLU A N 1
ATOM 1320 C CA . GLU A 1 168 ? 1.492 -1.983 14.982 1.00 88.81 168 GLU A CA 1
ATOM 1321 C C . GLU A 1 168 ? 1.033 -2.810 13.781 1.00 88.81 168 GLU A C 1
ATOM 1323 O O . GLU A 1 168 ? -0.004 -2.544 13.162 1.00 88.81 168 GLU A O 1
ATOM 1328 N N . PHE A 1 169 ? 1.836 -3.816 13.436 1.00 90.19 169 PHE A N 1
ATOM 1329 C CA . PHE A 1 169 ? 1.480 -4.772 12.400 1.00 90.19 169 PHE A CA 1
ATOM 1330 C C . PHE A 1 169 ? 0.613 -5.881 12.986 1.00 90.19 169 PHE A C 1
ATOM 1332 O O . PHE A 1 169 ? 0.994 -6.518 13.966 1.00 90.19 169 PHE A O 1
ATOM 1339 N N . GLN A 1 170 ? -0.527 -6.140 12.354 1.00 90.38 170 GLN A N 1
ATOM 1340 C CA . GLN A 1 170 ? -1.422 -7.222 12.756 1.00 90.38 170 GLN A CA 1
ATOM 1341 C C . GLN A 1 170 ? -0.843 -8.586 12.361 1.00 90.38 170 GLN A C 1
ATOM 1343 O O . GLN A 1 170 ? -0.139 -8.711 11.356 1.00 90.38 170 GLN A O 1
ATOM 1348 N N . SER A 1 171 ? -1.158 -9.623 13.140 1.00 89.12 171 SER A N 1
ATOM 1349 C CA . SER A 1 171 ? -0.592 -10.965 12.950 1.00 89.12 171 SER A CA 1
ATOM 1350 C C . SER A 1 171 ? -1.156 -11.688 11.728 1.00 89.12 171 SER A C 1
ATOM 1352 O O . SER A 1 171 ? -0.413 -12.286 10.951 1.00 89.12 171 SER A O 1
ATOM 1354 N N . ASP A 1 172 ? -2.479 -11.662 11.577 1.00 90.81 172 ASP A N 1
ATOM 1355 C CA . ASP A 1 172 ? -3.221 -12.387 10.553 1.00 90.81 172 ASP A CA 1
ATOM 1356 C C . ASP A 1 172 ? -4.648 -11.835 10.410 1.00 90.81 172 ASP A C 1
ATOM 1358 O O . ASP A 1 172 ? -5.176 -11.158 11.297 1.00 90.81 172 ASP A O 1
ATOM 1362 N N . TYR A 1 173 ? -5.290 -12.174 9.291 1.00 92.00 173 TYR A N 1
ATOM 1363 C CA . TYR A 1 173 ? -6.639 -11.714 8.971 1.00 92.00 173 TYR A CA 1
ATOM 1364 C C . TYR A 1 173 ? -7.701 -12.175 9.980 1.00 92.00 173 TYR A C 1
ATOM 1366 O O . TYR A 1 173 ? -8.635 -11.433 10.269 1.00 92.00 173 TYR A O 1
ATOM 1374 N N . VAL A 1 174 ? -7.598 -13.392 10.523 1.00 91.56 174 VAL A N 1
ATOM 1375 C CA . VAL A 1 174 ? -8.616 -13.923 11.446 1.00 91.56 174 VAL A CA 1
ATOM 1376 C C . VAL A 1 174 ? -8.574 -13.158 12.766 1.00 91.56 174 VAL A C 1
ATOM 1378 O O . VAL A 1 174 ? -9.624 -12.762 13.274 1.00 91.56 174 VAL A O 1
ATOM 1381 N N . SER A 1 175 ? -7.372 -12.909 13.281 1.00 90.69 175 SER A N 1
ATOM 1382 C CA . SER A 1 175 ? -7.138 -12.110 14.480 1.00 90.69 175 SER A CA 1
ATOM 1383 C C . SER A 1 175 ? -7.648 -10.678 14.298 1.00 90.69 175 SER A C 1
ATOM 1385 O O . SER A 1 175 ? -8.423 -10.207 15.129 1.00 90.69 175 SER A O 1
ATOM 1387 N N . GLU A 1 176 ? -7.334 -10.022 13.178 1.00 91.19 176 GLU A N 1
ATOM 1388 C CA . GLU A 1 176 ? -7.793 -8.651 12.901 1.00 91.19 176 GLU A CA 1
ATOM 1389 C C . GLU A 1 176 ? -9.324 -8.554 12.788 1.00 91.19 176 GLU A C 1
ATOM 1391 O O . GLU A 1 176 ? -9.955 -7.705 13.420 1.00 91.19 176 GLU A O 1
ATOM 1396 N N . VAL A 1 177 ? -9.959 -9.477 12.057 1.00 90.81 177 VAL A N 1
ATOM 1397 C CA . VAL A 1 177 ? -11.427 -9.515 11.933 1.00 90.81 177 VAL A CA 1
ATOM 1398 C C . VAL A 1 177 ? -12.104 -9.787 13.275 1.00 90.81 177 VAL A C 1
ATOM 1400 O O . VAL A 1 177 ? -13.195 -9.273 13.517 1.00 90.81 177 VAL A O 1
ATOM 1403 N N . SER A 1 178 ? -11.479 -10.581 14.149 1.00 88.44 178 SER A N 1
ATOM 1404 C CA . SER A 1 178 ? -12.020 -10.864 15.482 1.00 88.44 178 SER A CA 1
ATOM 1405 C C . SER A 1 178 ? -12.002 -9.649 16.411 1.00 88.44 178 SER A C 1
ATOM 1407 O O . SER A 1 178 ? -12.861 -9.539 17.284 1.00 88.44 178 SER A O 1
ATOM 1409 N N . GLN A 1 179 ? -11.043 -8.741 16.215 1.00 86.50 179 GLN A N 1
ATOM 1410 C CA . GLN A 1 179 ? -10.902 -7.519 17.005 1.00 86.50 179 GLN A CA 1
ATOM 1411 C C . GLN A 1 179 ? -11.751 -6.367 16.462 1.00 86.50 179 GLN A C 1
ATOM 1413 O O . GLN A 1 179 ? -12.177 -5.516 17.242 1.00 86.50 179 GLN A O 1
ATOM 1418 N N . TRP A 1 180 ? -12.009 -6.335 15.149 1.00 83.69 180 TRP A N 1
ATOM 1419 C CA . TRP A 1 180 ? -12.712 -5.227 14.504 1.00 83.69 180 TRP A CA 1
ATOM 1420 C C . TRP A 1 180 ? -13.920 -5.668 13.671 1.00 83.69 180 TRP A C 1
ATOM 1422 O O . TRP A 1 180 ? -15.039 -5.722 14.181 1.00 83.69 180 TRP A O 1
ATOM 1432 N N . CYS A 1 181 ? -13.733 -5.925 12.376 1.00 85.56 181 CYS A N 1
ATOM 1433 C CA . CYS A 1 181 ? -14.801 -6.341 11.473 1.00 85.56 181 CYS A CA 1
ATOM 1434 C C . CYS A 1 181 ? -14.242 -7.020 10.217 1.00 85.56 181 CYS A C 1
ATOM 1436 O O . CYS A 1 181 ? -13.058 -6.915 9.893 1.00 85.56 181 CYS A O 1
ATOM 1438 N N . ARG A 1 182 ? -15.109 -7.727 9.485 1.00 90.06 182 ARG A N 1
ATOM 1439 C CA . ARG A 1 182 ? -14.747 -8.378 8.220 1.00 90.06 182 ARG A CA 1
ATOM 1440 C C . ARG A 1 182 ? -14.523 -7.329 7.125 1.00 90.06 182 ARG A C 1
ATOM 1442 O O . ARG A 1 182 ? -15.276 -6.368 7.051 1.00 90.06 182 ARG A O 1
ATOM 1449 N N . SER A 1 183 ? -13.539 -7.560 6.255 1.00 91.44 183 SER A N 1
ATOM 1450 C CA . SER A 1 183 ? -13.327 -6.725 5.067 1.00 91.44 183 SER A CA 1
ATOM 1451 C C . SER A 1 183 ? -14.537 -6.729 4.127 1.00 91.44 183 SER A C 1
ATOM 1453 O O . SER A 1 183 ? -15.176 -7.766 3.920 1.00 91.44 183 SER A O 1
ATOM 1455 N N . ASP A 1 184 ? -14.821 -5.566 3.535 1.00 89.50 184 ASP A N 1
ATOM 1456 C CA . ASP A 1 184 ? -15.914 -5.364 2.578 1.00 89.50 184 ASP A CA 1
ATOM 1457 C C . ASP A 1 184 ? -15.634 -6.078 1.257 1.00 89.50 184 ASP A C 1
ATOM 1459 O O . ASP A 1 184 ? -16.506 -6.728 0.677 1.00 89.50 184 ASP A O 1
ATOM 1463 N N . PHE A 1 185 ? -14.390 -5.965 0.784 1.00 89.94 185 PHE A N 1
ATOM 1464 C CA . PHE A 1 185 ? -13.953 -6.535 -0.483 1.00 89.94 185 PHE A CA 1
ATOM 1465 C C . PHE A 1 185 ? -12.640 -7.293 -0.331 1.00 89.94 185 PHE A C 1
ATOM 1467 O O . PHE A 1 185 ? -11.769 -6.943 0.466 1.00 89.94 185 PHE A O 1
ATOM 1474 N N . GLN A 1 186 ? -12.494 -8.323 -1.160 1.00 93.88 186 GLN A N 1
ATOM 1475 C CA . GLN A 1 186 ? -11.257 -9.069 -1.339 1.00 93.88 186 GLN A CA 1
ATOM 1476 C C . GLN A 1 186 ? -10.907 -9.058 -2.823 1.00 93.88 186 GLN A C 1
ATOM 1478 O O . GLN A 1 186 ? -11.690 -9.523 -3.653 1.00 93.88 186 GLN A O 1
ATOM 1483 N N . ILE A 1 187 ? -9.744 -8.507 -3.165 1.00 93.81 187 ILE A N 1
ATOM 1484 C CA . ILE A 1 187 ? -9.238 -8.489 -4.541 1.00 93.81 187 ILE A CA 1
ATOM 1485 C C . ILE A 1 187 ? -8.112 -9.506 -4.657 1.00 93.81 187 ILE A C 1
ATOM 1487 O O . ILE A 1 187 ? -7.154 -9.461 -3.892 1.00 93.81 187 ILE A O 1
ATOM 1491 N N . HIS A 1 188 ? -8.219 -10.424 -5.617 1.00 92.94 188 HIS A N 1
ATOM 1492 C CA . HIS A 1 188 ? -7.232 -11.481 -5.824 1.00 92.94 188 HIS A CA 1
ATOM 1493 C C . HIS A 1 188 ? -6.335 -11.161 -7.020 1.00 92.94 188 HIS A C 1
ATOM 1495 O O . HIS A 1 188 ? -6.805 -11.040 -8.153 1.00 92.94 188 HIS A O 1
ATOM 1501 N N . PHE A 1 189 ? -5.031 -11.083 -6.776 1.00 89.94 189 PHE A N 1
ATOM 1502 C CA . PHE A 1 189 ? -4.003 -10.911 -7.792 1.00 89.94 189 PHE A CA 1
ATOM 1503 C C . PHE A 1 189 ? -3.251 -12.225 -7.999 1.00 89.94 189 PHE A C 1
ATOM 1505 O O . PHE A 1 189 ? -2.598 -12.739 -7.096 1.00 89.94 189 PHE A O 1
ATOM 1512 N N . TYR A 1 190 ? -3.314 -12.748 -9.221 1.00 85.31 190 TYR A N 1
ATOM 1513 C CA . TYR A 1 190 ? -2.604 -13.971 -9.621 1.00 85.31 190 TYR A CA 1
ATOM 1514 C C . TYR A 1 190 ? -1.237 -13.689 -10.256 1.00 85.31 190 TYR A C 1
ATOM 1516 O O . TYR A 1 190 ? -0.430 -14.594 -10.424 1.00 85.31 190 TYR A O 1
ATOM 1524 N N . HIS A 1 191 ? -0.975 -12.430 -10.611 1.00 82.81 191 HIS A N 1
ATOM 1525 C CA . HIS A 1 191 ? 0.293 -11.983 -11.178 1.00 82.81 191 HIS A CA 1
ATOM 1526 C C . HIS A 1 191 ? 0.879 -10.906 -10.274 1.00 82.81 191 HIS A C 1
ATOM 1528 O O . HIS A 1 191 ? 0.419 -9.766 -10.274 1.00 82.81 191 HIS A O 1
ATOM 1534 N N . TYR A 1 192 ? 1.879 -11.281 -9.484 1.00 83.62 192 TYR A N 1
ATOM 1535 C CA . TYR A 1 192 ? 2.567 -10.388 -8.559 1.00 83.62 192 TYR A CA 1
ATOM 1536 C C . TYR A 1 192 ? 3.992 -10.890 -8.297 1.00 83.62 192 TYR A C 1
ATOM 1538 O O . TYR A 1 192 ? 4.313 -12.052 -8.550 1.00 83.62 192 TYR A O 1
ATOM 1546 N N . ASN A 1 193 ? 4.865 -10.015 -7.794 1.00 82.31 193 ASN A N 1
ATOM 1547 C CA . ASN A 1 193 ? 6.220 -10.404 -7.410 1.00 82.31 193 ASN A CA 1
ATOM 1548 C C . ASN A 1 193 ? 6.246 -10.883 -5.953 1.00 82.31 193 ASN A C 1
ATOM 1550 O O . ASN A 1 193 ? 6.432 -10.091 -5.028 1.00 82.31 193 ASN A O 1
ATOM 1554 N N . SER A 1 194 ? 6.068 -12.188 -5.766 1.00 79.50 194 SER A N 1
ATOM 1555 C CA . SER A 1 194 ? 6.080 -12.813 -4.442 1.00 79.50 194 SER A CA 1
ATOM 1556 C C . SER A 1 194 ? 7.438 -12.731 -3.737 1.00 79.50 194 SER A C 1
ATOM 1558 O O . SER A 1 194 ? 7.478 -12.567 -2.520 1.00 79.50 194 SER A O 1
ATOM 1560 N N . VAL A 1 195 ? 8.547 -12.763 -4.484 1.00 78.12 195 VAL A N 1
ATOM 1561 C CA . VAL A 1 195 ? 9.908 -12.685 -3.930 1.00 78.12 195 VAL A CA 1
ATOM 1562 C C . VAL A 1 195 ? 10.154 -11.330 -3.274 1.00 78.12 195 VAL A C 1
ATOM 1564 O O . VAL A 1 195 ? 10.529 -11.276 -2.104 1.00 78.12 195 VAL A O 1
ATOM 1567 N N . ASN A 1 196 ? 9.898 -10.229 -3.986 1.00 79.19 196 ASN A N 1
ATOM 1568 C CA . ASN A 1 196 ? 10.085 -8.890 -3.419 1.00 79.19 196 ASN A CA 1
ATOM 1569 C C . ASN A 1 196 ? 9.127 -8.630 -2.259 1.00 79.19 196 ASN A C 1
ATOM 1571 O O . ASN A 1 196 ? 9.516 -7.982 -1.293 1.00 79.19 196 ASN A O 1
ATOM 1575 N N . LEU A 1 197 ? 7.900 -9.150 -2.332 1.00 83.19 197 LEU A N 1
ATOM 1576 C CA . LEU A 1 197 ? 6.943 -9.018 -1.239 1.00 83.19 197 LEU A CA 1
ATOM 1577 C C . LEU A 1 197 ? 7.415 -9.770 0.017 1.00 83.19 197 LEU A C 1
ATOM 1579 O O . LEU A 1 197 ? 7.305 -9.238 1.117 1.00 83.19 197 LEU A O 1
ATOM 1583 N N . ALA A 1 198 ? 8.017 -10.952 -0.135 1.00 80.50 198 ALA A N 1
ATOM 1584 C CA . ALA A 1 198 ? 8.635 -11.685 0.971 1.00 80.50 198 ALA A CA 1
ATOM 1585 C C . ALA A 1 198 ? 9.867 -10.974 1.547 1.00 80.50 198 ALA A C 1
ATOM 1587 O O . ALA A 1 198 ? 10.058 -10.963 2.763 1.00 80.50 198 ALA A O 1
ATOM 1588 N N . ILE A 1 199 ? 10.695 -10.359 0.697 1.00 80.19 199 ILE A N 1
ATOM 1589 C CA . ILE A 1 199 ? 11.827 -9.532 1.143 1.00 80.19 199 ILE A CA 1
ATOM 1590 C C . ILE A 1 199 ? 11.316 -8.325 1.932 1.00 80.19 199 ILE A C 1
ATOM 1592 O O . ILE A 1 199 ? 11.808 -8.065 3.027 1.00 80.19 199 ILE A O 1
ATOM 1596 N N . PHE A 1 200 ? 10.312 -7.623 1.403 1.00 82.50 200 PHE A N 1
ATOM 1597 C CA . PHE A 1 200 ? 9.680 -6.494 2.076 1.00 82.50 200 PHE A CA 1
ATOM 1598 C C . PHE A 1 200 ? 9.115 -6.921 3.432 1.00 82.50 200 PHE A C 1
ATOM 1600 O O . PHE A 1 200 ? 9.499 -6.345 4.442 1.00 82.50 200 PHE A O 1
ATOM 1607 N N . GLY A 1 201 ? 8.322 -7.996 3.475 1.00 79.25 201 GLY A N 1
ATOM 1608 C CA . GLY A 1 201 ? 7.738 -8.533 4.705 1.00 79.25 201 GLY A CA 1
ATOM 1609 C C . GLY A 1 201 ? 8.763 -8.854 5.798 1.00 79.25 201 GLY A C 1
ATOM 1610 O O . GLY A 1 201 ? 8.512 -8.583 6.964 1.00 79.25 201 GLY A O 1
ATOM 1611 N N . LYS A 1 202 ? 9.956 -9.353 5.446 1.00 77.19 202 LYS A N 1
ATOM 1612 C CA . LYS A 1 202 ? 11.044 -9.603 6.416 1.00 77.19 202 LYS A CA 1
ATOM 1613 C C . LYS A 1 202 ? 11.686 -8.336 6.991 1.00 77.19 202 LYS A C 1
ATOM 1615 O O . LYS A 1 202 ? 12.359 -8.416 8.019 1.00 77.19 202 LYS A O 1
ATOM 1620 N N . ASN A 1 203 ? 11.561 -7.212 6.295 1.00 74.00 203 ASN A N 1
ATOM 1621 C CA . ASN A 1 203 ? 12.128 -5.927 6.704 1.00 74.00 203 ASN A CA 1
ATOM 1622 C C . ASN A 1 203 ? 11.117 -5.054 7.455 1.00 74.00 203 ASN A C 1
ATOM 1624 O O . ASN A 1 203 ? 11.498 -4.031 8.016 1.00 74.00 203 ASN A O 1
ATOM 1628 N N . ILE A 1 204 ? 9.845 -5.451 7.485 1.00 70.25 204 ILE A N 1
ATOM 1629 C CA . ILE A 1 204 ? 8.817 -4.789 8.276 1.00 70.25 204 ILE A CA 1
ATOM 1630 C C . ILE A 1 204 ? 9.126 -4.989 9.771 1.00 70.25 204 ILE A C 1
ATOM 1632 O O . ILE A 1 204 ? 9.225 -6.123 10.234 1.00 70.25 204 ILE A O 1
ATOM 1636 N N . GLY A 1 205 ? 9.283 -3.892 10.520 1.00 58.56 205 GLY A N 1
ATOM 1637 C CA . GLY A 1 205 ? 9.498 -3.915 11.976 1.00 58.56 205 GLY A CA 1
ATOM 1638 C C . GLY A 1 205 ? 10.957 -4.005 12.454 1.00 58.56 205 GLY A C 1
ATOM 1639 O O . GLY A 1 205 ? 11.173 -4.322 13.623 1.00 58.56 205 GLY A O 1
ATOM 1640 N N . LYS A 1 206 ? 11.945 -3.758 11.578 1.00 44.09 206 LYS A N 1
ATOM 1641 C CA . LYS A 1 206 ? 13.336 -3.454 11.970 1.00 44.09 206 LYS A CA 1
ATOM 1642 C C . LYS A 1 206 ? 13.596 -1.947 11.931 1.00 44.09 206 LYS A C 1
ATOM 1644 O O . LYS A 1 206 ? 13.207 -1.282 12.908 1.00 44.09 206 LYS A O 1
#

Secondary structure (DSSP, 8-state):
----SPSPPPHHHHHHHHHHHHHHHHHHHHHHHHHHHTT--TT--HHHHH--SHHHHHHHHHHS--TTTS----HHHHHHHHHHTTSPEEEEEE-TTTT-SS-----TTHHHHTEEE-TTSPEEE-EEEEEETTTEEE-EEESSPPP--HHHHHHHTS-SGGG---EEE-S-HHHHHHHS---SEEEEESS--HHHHHHHHHHTT-

Sequence (206 aa):
MVILFPYPISYQSTFSIVLAVLLMLSGISAIRFSNKLRVIRHGQTIFTLMADSALSQKEFEQQEIKIDAIMPMTDEQRMNINLSHILPLIVHIWTPEGSANITARPRPVINHYIAAVDSNGVISTGHAALEIRNQIYISLYPIEDIDRSLSEFLNKLKATEENNVAGEFQSDYVSEVSQWCRSDFQIHFYHYNSVNLAIFGKNIGK

pLDDT: mean 72.9, std 16.06, range [37.41, 95.81]